Protein AF-0000000075209794 (afdb_homodimer)

Organism: NCBI:txid2021314

Sequence (266 aa):
MMEDQHVILFDGVCNLCNGAVQFVLKHERNQKLRFTALQSQTGEELLQKHGFPAEKMDSFVLIQGGKAFTKSDAAVRAAHYLKLPYRLAAVGIIVPRPIRNKVYEYIARNRYKWFGKKDECMLPSPDIKERFIMMEDQHVILFDGVCNLCNGAVQFVLKHERNQKLRFTALQSQTGEELLQKHGFPAEKMDSFVLIQGGKAFTKSDAAVRAAHYLKLPYRLAAVGIIVPRPIRNKVYEYIARNRYKWFGKKDECMLPSPDIKERFI

InterPro domains:
  IPR007263 DCC1-like thiol-disulfide oxidoreductase family [PF04134] (8-117)
  IPR052927 DCC thiol-disulfide oxidoreductase [PTHR33639] (4-133)

Foldseek 3Di:
DCLAAKEKEAAQFFQVRLVVVVVCVVFFPDLRYAYEYCPDPVNLVLCVQAPHPSPDDLWIWIDHNNHIDTFLRNVLVSLCRGDPPSVVSVVCPVPDPVVSRVVRVVCSVCRCVVGNTHPGGDQDDPVCNVRYD/DCLAAKEKEAAQFFQVRLVVVVVCVVFFPDLRYAYEYCPDPVNLVLCVQAPHPSPDDLWIWIDHNNHIDTFLRNVLVSLCRGDPPSVVSVVCPVPDPVVSRVVRVVCSVCRCVVGNTHPGGDQDDPVCNVRYD

Nearest PDB structures (foldseek):
  4i2t-assembly1_A  TM=4.834E-01  e=2.058E-02  Chlorella sorokiniana
  4kdy-assembly1_B  TM=3.712E-01  e=2.581E+00  Anaeromyxobacter dehalogenans 2CP-1
  5b8i-assembly1_A  TM=3.974E-01  e=4.076E+00  Coccidioides immitis RS
  6uuq-assembly1_A  TM=3.982E-01  e=8.924E+00  Homo sapiens
  4or9-assembly1_A  TM=3.940E-01  e=7.831E+00  Homo sapiens

pLDDT: mean 90.36, std 11.23, range [39.53, 98.44]

Radius of gyration: 20.84 Å; Cα contacts (8 Å, |Δi|>4): 397; chains: 2; bounding box: 33×60×47 Å

Solvent-accessible surface area (backbone atoms only — not comparable to full-atom values): 14355 Å² total; per-residue (Å²): 127,75,63,76,48,31,34,38,31,31,55,41,32,34,40,57,47,48,50,49,51,52,47,45,72,74,38,39,65,57,95,60,60,31,36,25,31,44,85,36,72,59,25,35,50,52,36,45,75,68,70,38,70,74,56,90,72,84,56,46,31,29,32,49,83,81,37,76,34,48,48,40,61,17,55,29,56,54,21,66,46,31,32,85,73,58,24,60,53,32,62,56,64,69,40,55,63,74,57,40,35,50,55,42,51,53,47,60,73,41,36,53,80,74,52,30,68,45,96,56,53,78,73,64,53,82,92,47,37,85,40,48,89,126,74,60,76,46,30,34,39,29,31,54,42,33,33,41,59,46,47,51,49,52,54,48,45,73,74,39,38,66,58,94,60,61,30,35,24,33,45,86,35,73,57,25,35,51,53,37,45,74,69,70,38,70,74,55,90,71,84,56,46,30,28,31,48,83,79,38,76,34,47,47,40,62,17,56,29,57,54,22,64,45,30,31,84,75,58,24,59,52,32,63,55,64,69,41,56,62,76,58,41,37,49,53,40,49,52,47,61,72,39,36,52,81,76,53,31,68,44,95,55,54,79,72,65,52,80,92,46,38,86,40,47,89

Secondary structure (DSSP, 8-state):
--TT-EEEEE-TTBHHHHHHHHHHHHHBSSTTEEEEETTSHHHHHHHHHTT--STT--S-EEEETTEEEEHHHHHHHHHTTBPTTGGGGGGGGGS-HHHHHHHHHHHHHHHHHHH-B-SS--PPPGGGGGGB-/--TT-EEEEE-TTBHHHHHHHHHHHHHBSSTTEEEEETTSHHHHHHHHHTT--STT--S-EEEETTEEEEHHHHHHHHGGGBPTTGGGGGGGGGS-HHHHHHHHHHHHHHHHHHH-B-SS--PPPGGGGGGB-

Structure (mmCIF, N/CA/C/O backbone):
data_AF-0000000075209794-model_v1
#
loop_
_entity.id
_entity.type
_entity.pdbx_description
1 polymer 'Thiol-disulfide oxidoreductase'
#
loop_
_atom_site.group_PDB
_atom_site.id
_atom_site.type_symbol
_atom_site.label_atom_id
_atom_site.label_alt_id
_atom_site.label_comp_id
_atom_site.label_asym_id
_atom_site.label_entity_id
_atom_site.label_seq_id
_atom_site.pdbx_PDB_ins_code
_atom_site.Cartn_x
_atom_site.Cartn_y
_atom_site.Cartn_z
_atom_site.occupancy
_atom_site.B_iso_or_equiv
_atom_site.auth_seq_id
_atom_site.auth_comp_id
_atom_site.auth_asym_id
_atom_site.auth_atom_id
_atom_site.pdbx_PDB_model_num
ATOM 1 N N . MET A 1 1 ? 13.594 -29.188 -13.57 1 39.53 1 MET A N 1
ATOM 2 C CA . MET A 1 1 ? 14.086 -27.875 -13.969 1 39.53 1 MET A CA 1
ATOM 3 C C . MET A 1 1 ? 13.117 -26.781 -13.531 1 39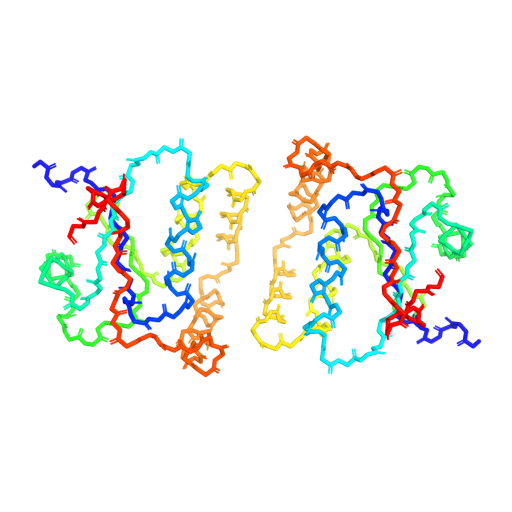.53 1 MET A C 1
ATOM 5 O O . MET A 1 1 ? 13.484 -25.594 -13.5 1 39.53 1 MET A O 1
ATOM 9 N N . MET A 1 2 ? 11.805 -27.094 -13.562 1 47.41 2 MET A N 1
ATOM 10 C CA . MET A 1 2 ? 10.664 -26.312 -13.078 1 47.41 2 MET A CA 1
ATOM 11 C C . MET A 1 2 ? 10.75 -26.125 -11.57 1 47.41 2 MET A C 1
ATOM 13 O O . MET A 1 2 ? 9.945 -25.375 -10.992 1 47.41 2 MET A O 1
ATOM 17 N N . GLU A 1 3 ? 11.469 -26.984 -10.977 1 52.06 3 GLU A N 1
ATOM 18 C CA . GLU A 1 3 ? 11.586 -27.109 -9.523 1 52.06 3 GLU A CA 1
ATOM 19 C C . GLU A 1 3 ? 12.141 -25.828 -8.898 1 52.06 3 GLU A C 1
ATOM 21 O O . GLU A 1 3 ? 11.82 -25.516 -7.754 1 52.06 3 GLU A O 1
ATOM 26 N N . ASP A 1 4 ? 12.867 -25.062 -9.742 1 60.69 4 ASP A N 1
ATOM 27 C CA . ASP A 1 4 ? 13.594 -23.938 -9.164 1 60.69 4 ASP A CA 1
ATOM 28 C C . ASP A 1 4 ? 12.867 -22.625 -9.438 1 60.69 4 ASP A C 1
ATOM 30 O O . ASP A 1 4 ? 13.391 -21.547 -9.133 1 60.69 4 ASP A O 1
ATOM 34 N N . GLN A 1 5 ? 11.57 -22.781 -9.938 1 75.38 5 GLN A N 1
ATOM 35 C CA . GLN A 1 5 ? 11.031 -21.5 -10.375 1 75.38 5 GLN A CA 1
ATOM 36 C C . GLN A 1 5 ? 10.086 -20.922 -9.336 1 75.38 5 GLN A C 1
ATOM 38 O O . GLN A 1 5 ? 9.438 -21.656 -8.586 1 75.38 5 GLN A O 1
ATOM 43 N N . HIS A 1 6 ? 10.211 -19.688 -9.086 1 93.19 6 HIS A N 1
ATOM 44 C CA . HIS A 1 6 ? 9.289 -18.891 -8.273 1 93.19 6 HIS A CA 1
ATOM 45 C C . HIS A 1 6 ? 8.109 -18.406 -9.102 1 93.19 6 HIS A C 1
ATOM 47 O O . HIS A 1 6 ? 8.289 -17.688 -10.086 1 93.19 6 HIS A O 1
ATOM 53 N N . VAL A 1 7 ? 6.879 -18.984 -8.781 1 96.19 7 VAL A N 1
ATOM 54 C CA . VAL A 1 7 ? 5.719 -18.703 -9.633 1 96.19 7 VAL A CA 1
ATOM 55 C C . VAL A 1 7 ? 4.609 -18.062 -8.797 1 96.19 7 VAL A C 1
ATOM 57 O O . VAL A 1 7 ? 4.32 -18.531 -7.688 1 96.19 7 VAL A O 1
ATOM 60 N N . ILE A 1 8 ? 4.066 -17.016 -9.32 1 96.69 8 ILE A N 1
ATOM 61 C CA . ILE A 1 8 ? 2.854 -16.422 -8.758 1 96.69 8 ILE A CA 1
ATOM 62 C C . ILE A 1 8 ? 1.641 -16.891 -9.562 1 96.69 8 ILE A C 1
ATOM 64 O O . ILE A 1 8 ? 1.616 -16.75 -10.789 1 96.69 8 ILE A O 1
ATOM 68 N N . LEU A 1 9 ? 0.73 -17.469 -8.938 1 94.75 9 LEU A N 1
ATOM 69 C CA . LEU A 1 9 ? -0.57 -17.766 -9.523 1 94.75 9 LEU A CA 1
ATOM 70 C C . LEU A 1 9 ? -1.619 -16.766 -9.078 1 94.75 9 LEU A C 1
ATOM 72 O O . LEU A 1 9 ? -1.745 -16.469 -7.883 1 94.75 9 LEU A O 1
ATOM 76 N N . PHE A 1 10 ? -2.406 -16.266 -10.031 1 93.69 10 PHE A N 1
ATOM 77 C CA . PHE A 1 10 ? -3.312 -15.164 -9.734 1 93.69 10 PHE A CA 1
ATOM 78 C C . PHE A 1 10 ? -4.617 -15.312 -10.5 1 93.69 10 PHE A C 1
ATOM 80 O O . PHE A 1 10 ? -4.707 -16.109 -11.438 1 93.69 10 PHE A O 1
ATOM 87 N N . ASP A 1 11 ? -5.602 -14.586 -10 1 92.88 11 ASP A N 1
ATOM 88 C CA . ASP A 1 11 ? -6.875 -14.523 -10.703 1 92.88 11 ASP A CA 1
ATOM 89 C C . ASP A 1 11 ? -6.781 -13.625 -11.938 1 92.88 11 ASP A C 1
ATOM 91 O O . ASP A 1 11 ? -6.82 -12.398 -11.82 1 92.88 11 ASP A O 1
ATOM 95 N N . GLY A 1 12 ? -6.746 -14.203 -13.102 1 90 12 GLY A N 1
ATOM 96 C CA . GLY A 1 12 ? -6.383 -13.539 -14.344 1 90 12 GLY A CA 1
ATOM 97 C C . GLY A 1 12 ? -7.43 -12.547 -14.82 1 90 12 GLY A C 1
ATOM 98 O O . GLY A 1 12 ? -7.152 -11.711 -15.68 1 90 12 GLY A O 1
ATOM 99 N N . VAL A 1 13 ? -8.609 -12.609 -14.266 1 91.44 13 VAL A N 1
ATOM 100 C CA . VAL A 1 13 ? -9.648 -11.719 -14.773 1 91.44 13 VAL A CA 1
ATOM 101 C C . VAL A 1 13 ? -9.891 -10.586 -13.773 1 91.44 13 VAL A C 1
ATOM 103 O O . VAL A 1 13 ? -10.719 -9.703 -14.008 1 91.44 13 VAL A O 1
ATOM 106 N N . CYS A 1 14 ? -9.219 -10.664 -12.641 1 94.44 14 CYS A N 1
ATOM 107 C CA . CYS A 1 14 ? -9.367 -9.672 -11.586 1 94.44 14 CYS A CA 1
ATOM 108 C C . CYS A 1 14 ? -8.484 -8.453 -11.852 1 94.44 14 CYS A C 1
ATOM 110 O O . CYS A 1 14 ? -7.277 -8.594 -12.047 1 94.44 14 CYS A O 1
ATOM 112 N N . ASN A 1 15 ? -9.055 -7.246 -11.773 1 94.88 15 ASN A N 1
ATOM 113 C CA . ASN A 1 15 ? -8.281 -6.043 -12.055 1 94.88 15 ASN A CA 1
ATOM 114 C C . ASN A 1 15 ? -7.234 -5.785 -10.969 1 94.88 15 ASN A C 1
ATOM 116 O O . ASN A 1 15 ? -6.133 -5.312 -11.266 1 94.88 15 ASN A O 1
ATOM 120 N N . LEU A 1 16 ? -7.613 -6.066 -9.734 1 95.44 16 LEU A N 1
ATOM 121 C CA . LEU A 1 16 ? -6.645 -5.906 -8.664 1 95.44 16 LEU A CA 1
ATOM 122 C C . LEU A 1 16 ? -5.449 -6.836 -8.859 1 95.44 16 LEU A C 1
ATOM 124 O O . LEU A 1 16 ? -4.297 -6.41 -8.734 1 95.44 16 LEU A O 1
ATOM 128 N N . CYS A 1 17 ? -5.703 -8.055 -9.164 1 94.81 17 CYS A N 1
ATOM 129 C CA . CYS A 1 17 ? -4.652 -9.055 -9.352 1 94.81 17 CYS A CA 1
ATOM 130 C C . CYS A 1 17 ? -3.773 -8.695 -10.547 1 94.81 17 CYS A C 1
ATOM 132 O O . CYS A 1 17 ? -2.547 -8.789 -10.469 1 94.81 17 CYS A O 1
ATOM 134 N N . ASN A 1 18 ? -4.414 -8.305 -11.57 1 93 18 ASN A N 1
ATOM 135 C CA . ASN A 1 18 ? -3.658 -7.883 -12.742 1 93 18 ASN A CA 1
ATOM 136 C C . ASN A 1 18 ? -2.773 -6.68 -12.438 1 93 18 ASN A C 1
ATOM 138 O O . ASN A 1 18 ? -1.617 -6.629 -12.859 1 93 18 ASN A O 1
ATOM 142 N N . GLY A 1 19 ? -3.367 -5.715 -11.727 1 94.38 19 GLY A N 1
ATOM 143 C CA . GLY A 1 19 ? -2.572 -4.574 -11.305 1 94.38 19 GLY A CA 1
ATOM 144 C C . GLY A 1 19 ? -1.388 -4.965 -10.438 1 94.38 19 GLY A C 1
ATOM 145 O O . GLY A 1 19 ? -0.294 -4.418 -10.586 1 94.38 19 GLY A O 1
ATOM 146 N N . ALA A 1 20 ? -1.6 -5.902 -9.57 1 95.75 20 ALA A N 1
ATOM 147 C CA . ALA A 1 20 ? -0.535 -6.363 -8.688 1 95.75 20 ALA A CA 1
ATOM 148 C C . ALA A 1 20 ? 0.591 -7.023 -9.477 1 95.75 20 ALA A C 1
ATOM 150 O O . ALA A 1 20 ? 1.771 -6.77 -9.219 1 95.75 20 ALA A O 1
ATOM 151 N N . VAL A 1 21 ? 0.249 -7.875 -10.391 1 94.31 21 VAL A N 1
ATOM 152 C CA . VAL A 1 21 ? 1.241 -8.555 -11.219 1 94.31 21 VAL A CA 1
ATOM 153 C C . VAL A 1 21 ? 2.053 -7.52 -12 1 94.31 21 VAL A C 1
ATOM 155 O O . VAL A 1 21 ? 3.285 -7.586 -12.031 1 94.31 21 VAL A O 1
ATOM 158 N N . GLN A 1 22 ? 1.403 -6.539 -12.633 1 94.12 22 GLN A N 1
ATOM 159 C CA . GLN A 1 22 ? 2.107 -5.488 -13.367 1 94.12 22 GLN A CA 1
ATOM 160 C C . GLN A 1 22 ? 3.021 -4.695 -12.438 1 94.12 22 GLN A C 1
ATOM 162 O O . GLN A 1 22 ? 4.129 -4.312 -12.828 1 94.12 22 GLN A O 1
ATOM 167 N N . PHE A 1 23 ? 2.549 -4.477 -11.273 1 96.56 23 PHE A N 1
ATOM 168 C CA . PHE A 1 23 ? 3.355 -3.77 -10.281 1 96.56 23 PHE A CA 1
ATOM 169 C C . PHE A 1 23 ? 4.621 -4.551 -9.961 1 96.56 23 PHE A C 1
ATOM 171 O O . PHE A 1 23 ? 5.715 -3.98 -9.906 1 96.56 23 PHE A O 1
ATOM 178 N N . VAL A 1 24 ? 4.465 -5.816 -9.727 1 97 24 VAL A N 1
ATOM 179 C CA . VAL A 1 24 ? 5.613 -6.668 -9.438 1 97 24 VAL A CA 1
ATOM 180 C C . VAL A 1 24 ? 6.594 -6.625 -10.609 1 97 24 VAL A C 1
ATOM 182 O O . VAL A 1 24 ? 7.797 -6.445 -10.414 1 97 24 VAL A O 1
ATOM 185 N N . LEU A 1 25 ? 6.086 -6.773 -11.812 1 95.38 25 LEU A N 1
ATOM 186 C CA . LEU A 1 25 ? 6.922 -6.766 -13.016 1 95.38 25 LEU A CA 1
ATOM 187 C C . LEU A 1 25 ? 7.715 -5.469 -13.117 1 95.38 25 LEU A C 1
ATOM 189 O O . LEU A 1 25 ? 8.891 -5.48 -13.484 1 95.38 25 LEU A O 1
ATOM 193 N N . LYS A 1 26 ? 7.102 -4.41 -12.727 1 95.12 26 LYS A N 1
ATOM 194 C CA . LYS A 1 26 ? 7.707 -3.088 -12.859 1 95.12 26 LYS A CA 1
ATOM 195 C C . LYS A 1 26 ? 8.742 -2.844 -11.758 1 95.12 26 LYS A C 1
ATOM 197 O O . LYS A 1 26 ? 9.727 -2.133 -11.977 1 95.12 26 LYS A O 1
ATOM 202 N N . HIS A 1 27 ? 8.562 -3.488 -10.641 1 97.44 27 HIS A N 1
ATOM 203 C CA . HIS A 1 27 ? 9.352 -3.059 -9.492 1 97.44 27 HIS A CA 1
ATOM 204 C C . HIS A 1 27 ? 10.148 -4.219 -8.906 1 97.44 27 HIS A C 1
ATOM 206 O O . HIS A 1 27 ? 10.742 -4.094 -7.832 1 97.44 27 HIS A O 1
ATOM 212 N N . GLU A 1 28 ? 10.125 -5.352 -9.508 1 96.88 28 GLU A N 1
ATOM 213 C CA . GLU A 1 28 ? 10.859 -6.5 -8.992 1 96.88 28 GLU A CA 1
ATOM 214 C C . GLU A 1 28 ? 12.367 -6.262 -9.047 1 96.88 28 GLU A C 1
ATOM 216 O O . GLU A 1 28 ? 12.852 -5.504 -9.891 1 96.88 28 GLU A O 1
ATOM 221 N N . ARG A 1 29 ? 13.016 -6.805 -8.086 1 94.56 29 ARG A N 1
ATOM 222 C CA . ARG A 1 29 ? 14.461 -6.613 -7.953 1 94.56 29 ARG A CA 1
ATOM 223 C C . ARG A 1 29 ? 15.219 -7.516 -8.922 1 94.56 29 ARG A C 1
ATOM 225 O O . ARG A 1 29 ? 16.266 -7.133 -9.438 1 94.56 29 ARG A O 1
ATOM 232 N N . ASN A 1 30 ? 14.656 -8.734 -8.984 1 89.31 30 ASN A N 1
ATOM 233 C CA . ASN A 1 30 ? 15.242 -9.695 -9.914 1 89.31 30 ASN A CA 1
ATOM 234 C C . ASN A 1 30 ? 14.172 -10.43 -10.711 1 89.31 30 ASN A C 1
ATOM 236 O O . ASN A 1 30 ? 12.992 -10.391 -10.352 1 89.31 30 ASN A O 1
ATOM 240 N N . GLN A 1 31 ? 14.305 -10.695 -11.953 1 90.25 31 GLN A N 1
ATOM 241 C CA . GLN A 1 31 ? 13.328 -11.297 -12.852 1 90.25 31 GLN A CA 1
ATOM 242 C C . GLN A 1 31 ? 13.219 -12.797 -12.625 1 90.25 31 GLN A C 1
ATOM 244 O O . GLN A 1 31 ? 13.266 -13.586 -13.57 1 90.25 31 GLN A O 1
ATOM 249 N N . LYS A 1 32 ? 12.938 -13.109 -11.242 1 91.31 32 LYS A N 1
ATOM 250 C CA . LYS A 1 32 ? 12.891 -14.523 -10.883 1 91.31 32 LYS A CA 1
ATOM 251 C C . LYS A 1 32 ? 11.461 -15.055 -10.938 1 91.31 32 LYS A C 1
ATOM 253 O O . LYS A 1 32 ? 11.25 -16.266 -11.078 1 91.31 32 LYS A O 1
ATOM 258 N N . LEU A 1 33 ? 10.594 -14.234 -10.844 1 95.19 33 LEU A N 1
ATOM 259 C CA . LEU A 1 33 ? 9.195 -14.648 -10.758 1 95.19 33 LEU A CA 1
ATOM 260 C C . LEU A 1 33 ? 8.609 -14.891 -12.141 1 95.19 33 LEU A C 1
ATOM 262 O O . LEU A 1 33 ? 8.859 -14.117 -13.07 1 95.19 33 LEU A O 1
ATOM 266 N N . ARG A 1 34 ? 7.895 -15.969 -12.188 1 95.06 34 ARG A N 1
ATOM 267 C CA . ARG A 1 34 ? 6.992 -16.219 -13.305 1 95.06 34 ARG A CA 1
ATOM 268 C C . ARG A 1 34 ? 5.535 -16.141 -12.859 1 95.06 34 ARG A C 1
ATOM 270 O O . ARG A 1 34 ? 5.25 -16.156 -11.664 1 95.06 34 ARG A O 1
ATOM 277 N N . PHE A 1 35 ? 4.684 -16.047 -13.938 1 95.25 35 PHE A N 1
ATOM 278 C CA . PHE A 1 35 ? 3.281 -15.797 -13.625 1 95.25 35 PHE A CA 1
ATOM 279 C C . PHE A 1 35 ? 2.367 -16.719 -14.43 1 95.25 35 PHE A C 1
ATOM 281 O O . PHE A 1 35 ? 2.629 -16.984 -15.602 1 95.25 35 PHE A O 1
ATOM 288 N N . THR A 1 36 ? 1.317 -17.141 -13.781 1 93 36 THR A N 1
ATOM 289 C CA . THR A 1 36 ? 0.279 -17.875 -14.5 1 93 36 THR A CA 1
ATOM 290 C C . THR A 1 36 ? -1.08 -17.672 -13.836 1 93 36 THR A C 1
ATOM 292 O O . THR A 1 36 ? -1.16 -17.484 -12.617 1 93 36 THR A O 1
ATOM 295 N N . ALA A 1 37 ? -2.08 -17.688 -14.672 1 92 37 ALA A N 1
ATOM 296 C CA . ALA A 1 37 ? -3.43 -17.562 -14.125 1 92 37 ALA A CA 1
ATOM 297 C C . ALA A 1 37 ? -3.838 -18.844 -13.391 1 92 37 ALA A C 1
ATOM 299 O O . ALA A 1 37 ? -3.529 -19.938 -13.836 1 92 37 ALA A O 1
ATOM 300 N N . LEU A 1 38 ? -4.57 -18.656 -12.273 1 91.31 38 LEU A N 1
ATOM 301 C CA . LEU A 1 38 ? -5.09 -19.781 -11.5 1 91.31 38 LEU A CA 1
ATOM 302 C C . LEU A 1 38 ? -5.906 -20.719 -12.391 1 91.31 38 LEU A C 1
ATOM 304 O O . LEU A 1 38 ? -5.848 -21.938 -12.227 1 91.31 38 LEU A O 1
ATOM 308 N N . GLN A 1 39 ? -6.59 -20.109 -13.344 1 85.56 39 GLN A N 1
ATOM 309 C CA . GLN A 1 39 ? -7.531 -20.875 -14.164 1 85.56 39 GLN A CA 1
ATOM 310 C C . GLN A 1 39 ? -6.852 -21.438 -15.406 1 85.56 39 GLN A C 1
ATOM 312 O O . GLN A 1 39 ? -7.48 -22.156 -16.203 1 85.56 39 GLN A O 1
ATOM 317 N N . SER A 1 40 ? -5.637 -21.219 -15.594 1 88.38 40 SER A N 1
ATOM 318 C CA . SER A 1 40 ? -4.914 -21.766 -16.734 1 88.38 40 SER A CA 1
ATOM 319 C C . SER A 1 40 ? -4.566 -23.234 -16.531 1 88.38 40 SER A C 1
ATOM 321 O O . SER A 1 40 ? -4.625 -23.734 -15.406 1 88.38 40 SER A O 1
ATOM 323 N N . GLN A 1 41 ? -4.207 -23.859 -17.688 1 89.94 41 GLN A N 1
ATOM 324 C CA . GLN A 1 41 ? -3.777 -25.25 -17.594 1 89.94 41 GLN A CA 1
ATOM 325 C C . GLN A 1 41 ? -2.557 -25.391 -16.688 1 89.94 41 GLN A C 1
ATOM 327 O O . GLN A 1 41 ? -2.52 -26.25 -15.805 1 89.94 41 GLN A O 1
ATOM 332 N N . THR A 1 42 ? -1.559 -24.547 -16.859 1 91.38 42 THR A N 1
ATOM 333 C CA . THR A 1 42 ? -0.354 -24.547 -16.047 1 91.38 42 THR A CA 1
ATOM 334 C C . THR A 1 42 ? -0.694 -24.281 -14.578 1 91.38 42 THR A C 1
ATOM 336 O O . THR A 1 42 ? -0.145 -24.922 -13.688 1 91.38 42 THR A O 1
ATOM 339 N N . GLY A 1 43 ? -1.563 -23.328 -14.367 1 91.12 43 GLY A N 1
ATOM 340 C CA . GLY A 1 43 ? -1.984 -23.031 -13.008 1 91.12 43 GLY A CA 1
ATOM 341 C C . GLY A 1 43 ? -2.6 -24.219 -12.297 1 91.12 43 GLY A C 1
ATOM 342 O O . GLY A 1 43 ? -2.242 -24.516 -11.148 1 91.12 43 GLY A O 1
ATOM 343 N N . GLU A 1 44 ? -3.434 -24.875 -13.008 1 91.06 44 GLU A N 1
ATOM 344 C CA . GLU A 1 44 ? -4.105 -26.047 -12.438 1 91.06 44 GLU A CA 1
ATOM 345 C C . GLU A 1 44 ? -3.107 -27.156 -12.117 1 91.06 44 GLU A C 1
ATOM 347 O O . GLU A 1 44 ? -3.199 -27.797 -11.07 1 91.06 44 GLU A O 1
ATOM 352 N N . GLU A 1 45 ? -2.238 -27.359 -12.984 1 91.5 45 GLU A N 1
ATOM 353 C CA . GLU A 1 45 ? -1.226 -28.391 -12.797 1 91.5 45 GLU A CA 1
ATOM 354 C C . GLU A 1 45 ? -0.343 -28.094 -11.586 1 91.5 45 GLU A C 1
ATOM 356 O O . GLU A 1 45 ? -0.048 -28.984 -10.789 1 91.5 45 GLU A O 1
ATOM 361 N N . LEU A 1 46 ? 0.086 -26.859 -11.5 1 91.75 46 LEU A N 1
ATOM 362 C CA . LEU A 1 46 ? 0.935 -26.469 -10.383 1 91.75 46 LEU A CA 1
ATOM 363 C C . LEU A 1 46 ? 0.192 -26.594 -9.062 1 91.75 46 LEU A C 1
ATOM 365 O O . LEU A 1 46 ? 0.766 -27.047 -8.062 1 91.75 46 LEU A O 1
ATOM 369 N N . LEU A 1 47 ? -1.046 -26.156 -9.086 1 91.94 47 LEU A N 1
ATOM 370 C CA . LEU A 1 47 ? -1.851 -26.281 -7.875 1 91.94 47 LEU A CA 1
ATOM 371 C C . LEU A 1 47 ? -1.984 -27.734 -7.449 1 91.94 47 LEU A C 1
ATOM 373 O O . LEU A 1 47 ? -1.818 -28.062 -6.273 1 91.94 47 LEU A O 1
ATOM 377 N N . GLN A 1 48 ? -2.27 -28.578 -8.391 1 90.38 48 GLN A N 1
ATOM 378 C CA . GLN A 1 48 ? -2.4 -30 -8.109 1 90.38 48 GLN A CA 1
ATOM 379 C C . GLN A 1 48 ? -1.098 -30.578 -7.551 1 90.38 48 GLN A C 1
ATOM 381 O O . GLN A 1 48 ? -1.11 -31.328 -6.57 1 90.38 48 GLN A O 1
ATOM 386 N N . LYS A 1 49 ? -0.052 -30.203 -8.102 1 91.19 49 LYS A N 1
ATOM 387 C CA . LYS A 1 49 ? 1.263 -30.688 -7.695 1 91.19 49 LYS A CA 1
ATOM 388 C C . LYS A 1 49 ? 1.563 -30.312 -6.246 1 91.19 49 LYS A C 1
ATOM 390 O O . LYS A 1 49 ? 2.281 -31.031 -5.547 1 91.19 49 LYS A O 1
ATOM 395 N N . HIS A 1 50 ? 0.987 -29.281 -5.785 1 92 50 HIS A N 1
ATOM 396 C CA . HIS A 1 50 ? 1.317 -28.797 -4.453 1 92 50 HIS A CA 1
ATOM 397 C C . HIS A 1 50 ? 0.171 -29.031 -3.477 1 92 50 HIS A C 1
ATOM 399 O O . HIS A 1 50 ? 0.117 -28.422 -2.41 1 92 50 HIS A O 1
ATOM 405 N N . GLY A 1 51 ? -0.772 -29.797 -3.881 1 87.44 51 GLY A N 1
ATOM 406 C CA . GLY A 1 51 ? -1.763 -30.328 -2.957 1 87.44 51 GLY A CA 1
ATOM 407 C C . GLY A 1 51 ? -3.002 -29.453 -2.848 1 87.44 51 GLY A C 1
ATOM 408 O O . GLY A 1 51 ? -3.729 -29.531 -1.854 1 87.44 51 GLY A O 1
ATOM 409 N N . PHE A 1 52 ? -3.084 -28.578 -3.627 1 83.31 52 PHE A N 1
ATOM 410 C CA . PHE A 1 52 ? -4.305 -27.781 -3.619 1 83.31 52 PHE A CA 1
ATOM 411 C C . PHE A 1 52 ? -5.34 -28.359 -4.574 1 83.31 52 PHE A C 1
ATOM 413 O O . PHE A 1 52 ? -4.984 -28.906 -5.617 1 83.31 52 PHE A O 1
ATOM 420 N N . PRO A 1 53 ? -6.582 -28.531 -3.957 1 70.5 53 PRO A N 1
ATOM 421 C CA . PRO A 1 53 ? -7.625 -29.047 -4.852 1 70.5 53 PRO A CA 1
ATOM 422 C C . PRO A 1 53 ? -7.84 -28.156 -6.074 1 70.5 53 PRO A C 1
ATOM 424 O O . PRO A 1 53 ? -7.633 -26.938 -6 1 70.5 53 PRO A O 1
ATOM 427 N N . ALA A 1 54 ? -7.781 -28.891 -7.223 1 57.75 54 ALA A N 1
ATOM 428 C CA . ALA A 1 54 ? -8.047 -28.188 -8.477 1 57.75 54 ALA A CA 1
ATOM 429 C C . ALA A 1 54 ? -9.281 -27.297 -8.359 1 57.75 54 ALA A C 1
ATOM 431 O O . ALA A 1 54 ? -9.43 -26.344 -9.109 1 57.75 54 ALA A O 1
ATOM 432 N N . GLU A 1 55 ? -10.094 -27.75 -7.477 1 58.78 55 GLU A N 1
ATOM 433 C CA . GLU A 1 55 ? -11.312 -26.938 -7.441 1 58.78 55 GLU A CA 1
ATOM 434 C C . GLU A 1 55 ? -10.992 -25.469 -7.18 1 58.78 55 GLU A C 1
ATOM 436 O O . GLU A 1 55 ? -9.82 -25.109 -7.039 1 58.78 55 GLU A O 1
ATOM 441 N N . LYS A 1 56 ? -11.914 -24.641 -6.852 1 63.41 56 LYS A N 1
ATOM 442 C CA . LYS A 1 56 ? -12.141 -23.203 -6.961 1 63.41 56 LYS A CA 1
ATOM 443 C C . LYS A 1 56 ? -11.133 -22.422 -6.117 1 63.41 56 LYS A C 1
ATOM 445 O O . LYS A 1 56 ? -11.461 -21.969 -5.02 1 63.41 56 LYS A O 1
ATOM 450 N N . MET A 1 57 ? -9.867 -22.766 -6.461 1 73.81 57 MET A N 1
ATOM 451 C CA . MET A 1 57 ? -8.922 -21.891 -5.773 1 73.81 57 MET A CA 1
ATOM 452 C C . MET A 1 57 ? -9.141 -20.438 -6.172 1 73.81 57 MET A C 1
ATOM 454 O O . MET A 1 57 ? -9.297 -20.125 -7.352 1 73.81 57 MET A O 1
ATOM 458 N N . ASP A 1 58 ? -9.352 -19.594 -5.129 1 82 58 ASP A N 1
ATOM 459 C CA . ASP A 1 58 ? -9.617 -18.188 -5.379 1 82 58 ASP A CA 1
ATOM 460 C C . ASP A 1 58 ? -8.641 -17.297 -4.609 1 82 58 ASP A C 1
ATOM 462 O O . ASP A 1 58 ? -8.977 -16.172 -4.238 1 82 58 ASP A O 1
ATOM 466 N N . SER A 1 59 ? -7.418 -17.969 -4.414 1 87.94 59 SER A N 1
ATOM 467 C CA . SER A 1 59 ? -6.461 -17.219 -3.609 1 87.94 59 SER A CA 1
ATOM 468 C C . SER A 1 59 ? -5.172 -16.969 -4.383 1 87.94 59 SER A C 1
ATOM 470 O O . SER A 1 59 ? -4.859 -17.688 -5.332 1 87.94 59 SER A O 1
ATOM 472 N N . PHE A 1 60 ? -4.535 -15.859 -4.082 1 93 60 PHE A N 1
ATOM 473 C CA . PHE A 1 60 ? -3.166 -15.586 -4.512 1 93 60 PHE A CA 1
ATOM 474 C C . PHE A 1 60 ? -2.219 -16.672 -4.02 1 93 60 PHE A C 1
ATOM 476 O O . PHE A 1 60 ? -2.279 -17.078 -2.855 1 93 60 PHE A O 1
ATOM 483 N N . VAL A 1 61 ? -1.444 -17.234 -4.918 1 95.81 61 VAL A N 1
ATOM 484 C CA . VAL A 1 61 ? -0.523 -18.312 -4.562 1 95.81 61 VAL A CA 1
ATOM 485 C C . VAL A 1 61 ? 0.893 -17.938 -5 1 95.81 61 VAL A C 1
ATOM 487 O O . VAL A 1 61 ? 1.094 -17.422 -6.105 1 95.81 61 VAL A O 1
ATOM 490 N N . LEU A 1 62 ? 1.83 -18.188 -4.141 1 97.06 62 LEU A N 1
ATOM 491 C CA . LEU A 1 62 ? 3.252 -18.078 -4.453 1 97.06 62 LEU A CA 1
ATOM 492 C C . LEU A 1 62 ? 3.949 -19.422 -4.27 1 97.06 62 LEU A C 1
ATOM 494 O O . LEU A 1 62 ? 3.891 -20.016 -3.189 1 97.06 62 LEU A O 1
ATOM 498 N N . ILE A 1 63 ? 4.484 -19.906 -5.309 1 95.94 63 ILE A N 1
ATOM 499 C CA . ILE A 1 63 ? 5.301 -21.109 -5.23 1 95.94 63 ILE A CA 1
ATOM 500 C C . ILE A 1 63 ? 6.781 -20.734 -5.211 1 95.94 63 ILE A C 1
ATOM 502 O O . ILE A 1 63 ? 7.27 -20.062 -6.121 1 95.94 63 ILE A O 1
ATOM 506 N N . GLN A 1 64 ? 7.441 -21.141 -4.211 1 93.25 64 GLN A N 1
ATOM 507 C CA . GLN A 1 64 ? 8.859 -20.844 -4.02 1 93.25 64 GLN A CA 1
ATOM 508 C C . GLN A 1 64 ? 9.562 -21.984 -3.293 1 93.25 64 GLN A C 1
ATOM 510 O O . GLN A 1 64 ? 9.148 -22.375 -2.201 1 93.25 64 GLN A O 1
ATOM 515 N N . GLY A 1 65 ? 10.672 -22.469 -3.9 1 88 65 GLY A N 1
ATOM 516 C CA . GLY A 1 65 ? 11.438 -23.531 -3.266 1 88 65 GLY A CA 1
ATOM 517 C C . GLY A 1 65 ? 10.633 -24.797 -3.035 1 88 65 GLY A C 1
ATOM 518 O O . GLY A 1 65 ? 10.711 -25.406 -1.964 1 88 65 GLY A O 1
ATOM 519 N N . GLY A 1 66 ? 9.742 -25.062 -3.891 1 87.44 66 GLY A N 1
ATOM 520 C CA . GLY A 1 66 ? 8.969 -26.281 -3.809 1 87.44 66 GLY A CA 1
ATOM 521 C C . GLY A 1 66 ? 7.793 -26.188 -2.852 1 87.44 66 GLY A C 1
ATOM 522 O O . GLY A 1 66 ? 7.062 -27.156 -2.646 1 87.44 66 GLY A O 1
ATOM 523 N N . LYS A 1 67 ? 7.645 -25.062 -2.291 1 93.75 67 LYS A N 1
ATOM 524 C CA . LYS A 1 67 ? 6.535 -24.859 -1.367 1 93.75 67 LYS A CA 1
ATOM 525 C C . LYS A 1 67 ? 5.543 -23.844 -1.919 1 93.75 67 LYS A C 1
ATOM 527 O O . LYS A 1 67 ? 5.934 -22.891 -2.602 1 93.75 67 LYS A O 1
ATOM 532 N N . ALA A 1 68 ? 4.309 -24.109 -1.608 1 94.31 68 ALA A N 1
ATOM 533 C CA . ALA A 1 68 ? 3.252 -23.188 -2.016 1 94.31 68 ALA A CA 1
ATOM 534 C C . ALA A 1 68 ? 2.721 -22.406 -0.82 1 94.31 68 ALA A C 1
ATOM 536 O O . ALA A 1 68 ? 2.387 -22.984 0.215 1 94.31 68 ALA A O 1
ATOM 537 N N . PHE A 1 69 ? 2.732 -21.172 -0.917 1 96.06 69 PHE A N 1
ATOM 538 C CA . PHE A 1 69 ? 2.131 -20.25 0.053 1 96.06 69 PHE A CA 1
ATOM 539 C C . PHE A 1 69 ? 0.864 -19.625 -0.511 1 96.06 69 PHE A C 1
ATOM 541 O O . PHE A 1 69 ? 0.774 -19.375 -1.713 1 96.06 69 PHE A O 1
ATOM 548 N N . THR A 1 70 ? -0.107 -19.375 0.338 1 95.31 70 THR A N 1
ATOM 549 C CA . THR A 1 70 ? -1.378 -18.844 -0.146 1 95.31 70 THR A CA 1
ATOM 550 C C . THR A 1 70 ? -1.798 -17.625 0.66 1 95.31 70 THR A C 1
ATOM 552 O O . THR A 1 70 ? -1.19 -17.312 1.686 1 95.31 70 THR A O 1
ATOM 555 N N . LYS A 1 71 ? -2.746 -16.938 0.154 1 96.56 71 LYS A N 1
ATOM 556 C CA . LYS A 1 71 ? -3.398 -15.828 0.835 1 96.56 71 LYS A CA 1
ATOM 557 C C . LYS A 1 71 ? -2.375 -14.805 1.324 1 96.56 71 LYS A C 1
ATOM 559 O O . LYS A 1 71 ? -1.521 -14.359 0.555 1 96.56 71 LYS A O 1
ATOM 564 N N . SER A 1 72 ? -2.449 -14.445 2.625 1 97.5 72 SER A N 1
ATOM 565 C CA . SER A 1 72 ? -1.615 -13.352 3.123 1 97.5 72 SER A CA 1
ATOM 566 C C . SER A 1 72 ? -0.15 -13.773 3.199 1 97.5 72 SER A C 1
ATOM 568 O O . SER A 1 72 ? 0.747 -12.938 3.041 1 97.5 72 SER A O 1
ATOM 570 N N . ASP A 1 73 ? 0.098 -15.047 3.432 1 97.75 73 ASP A N 1
ATOM 571 C CA . ASP A 1 73 ? 1.477 -15.523 3.414 1 97.75 73 ASP A CA 1
ATOM 572 C C . ASP A 1 73 ? 2.117 -15.305 2.045 1 97.75 73 ASP A C 1
ATOM 574 O O . ASP A 1 73 ? 3.262 -14.852 1.955 1 97.75 73 ASP A O 1
ATOM 578 N N . ALA A 1 74 ? 1.338 -15.617 1.003 1 97.31 74 ALA A N 1
ATOM 579 C CA . ALA A 1 74 ? 1.838 -15.406 -0.353 1 97.31 74 ALA A CA 1
ATOM 580 C C . ALA A 1 74 ? 2.07 -13.922 -0.626 1 97.31 74 ALA A C 1
ATOM 582 O O . ALA A 1 74 ? 3.121 -13.539 -1.146 1 97.31 74 ALA A O 1
ATOM 583 N N . ALA A 1 75 ? 1.15 -13.141 -0.248 1 97.56 75 ALA A N 1
ATOM 584 C CA . ALA A 1 75 ? 1.213 -11.711 -0.525 1 97.56 75 ALA A CA 1
ATOM 585 C C . ALA A 1 75 ? 2.424 -11.07 0.153 1 97.56 75 ALA A C 1
ATOM 587 O O . ALA A 1 75 ? 3.193 -10.352 -0.487 1 97.56 75 ALA A O 1
ATOM 588 N N . VAL A 1 76 ? 2.633 -11.32 1.434 1 97.81 76 VAL A N 1
ATOM 589 C CA . VAL A 1 76 ? 3.725 -10.703 2.182 1 97.81 76 VAL A CA 1
ATOM 590 C C . VAL A 1 76 ? 5.062 -11.234 1.674 1 97.81 76 VAL A C 1
ATOM 592 O O . VAL A 1 76 ? 6.027 -10.469 1.535 1 97.81 76 VAL A O 1
ATOM 595 N N . ARG A 1 77 ? 5.152 -12.477 1.369 1 97.12 77 ARG A N 1
ATOM 596 C CA . ARG A 1 77 ? 6.391 -13.062 0.862 1 97.12 77 ARG A CA 1
ATOM 597 C C . ARG A 1 77 ? 6.723 -12.523 -0.526 1 97.12 77 ARG A C 1
ATOM 599 O O . ARG A 1 77 ? 7.895 -12.359 -0.869 1 97.12 77 ARG A O 1
ATOM 606 N N . ALA A 1 78 ? 5.691 -12.289 -1.3 1 97.56 78 ALA A N 1
ATOM 607 C CA . ALA A 1 78 ? 5.91 -11.727 -2.629 1 97.56 78 ALA A CA 1
ATOM 608 C C . ALA A 1 78 ? 6.605 -10.367 -2.543 1 97.56 78 ALA A C 1
ATOM 610 O O . ALA A 1 78 ? 7.363 -9.992 -3.441 1 97.56 78 ALA A O 1
ATOM 611 N N . ALA A 1 79 ? 6.395 -9.633 -1.482 1 97.94 79 ALA A N 1
ATOM 612 C CA . ALA A 1 79 ? 7 -8.312 -1.303 1 97.94 79 ALA A CA 1
ATOM 613 C C . ALA A 1 79 ? 8.523 -8.406 -1.289 1 97.94 79 ALA A C 1
ATOM 615 O O . ALA A 1 79 ? 9.219 -7.469 -1.688 1 97.94 79 ALA A O 1
ATOM 616 N N . HIS A 1 80 ? 9.062 -9.539 -0.878 1 96.94 80 HIS A N 1
ATOM 617 C CA . HIS A 1 80 ? 10.508 -9.727 -0.805 1 96.94 80 HIS A CA 1
ATOM 618 C C . HIS A 1 80 ? 11.141 -9.695 -2.193 1 96.94 80 HIS A C 1
ATOM 620 O O . HIS A 1 80 ? 12.352 -9.547 -2.322 1 96.94 80 HIS A O 1
ATOM 626 N N . TYR A 1 81 ? 10.352 -9.828 -3.221 1 97.12 81 TYR A N 1
ATOM 627 C CA . TYR A 1 81 ? 10.867 -9.836 -4.582 1 97.12 81 TYR A CA 1
ATOM 628 C C . TYR A 1 81 ? 10.914 -8.43 -5.16 1 97.12 81 TYR A C 1
ATOM 630 O O . TYR A 1 81 ? 11.43 -8.211 -6.258 1 97.12 81 TYR A O 1
ATOM 638 N N . LEU A 1 82 ? 10.484 -7.445 -4.441 1 98.19 82 LEU A N 1
ATOM 639 C CA . LEU A 1 82 ? 10.383 -6.078 -4.941 1 98.19 82 LEU A CA 1
ATOM 640 C C . LEU A 1 82 ? 11.602 -5.262 -4.543 1 98.19 82 LEU A C 1
ATOM 642 O O . LEU A 1 82 ? 12.312 -5.613 -3.596 1 98.19 82 LEU A O 1
ATOM 646 N N . LYS A 1 83 ? 11.852 -4.215 -5.234 1 97.88 83 LYS A N 1
ATOM 647 C CA . LYS A 1 83 ? 12.844 -3.217 -4.844 1 97.88 83 LYS A CA 1
ATOM 648 C C . LYS A 1 83 ? 12.344 -2.373 -3.674 1 97.88 83 LYS A C 1
ATOM 650 O O . LYS A 1 83 ? 11.141 -2.309 -3.42 1 97.88 83 LYS A O 1
ATOM 655 N N . LEU A 1 84 ? 13.375 -1.766 -3.09 1 97.44 84 LEU A N 1
ATOM 656 C CA . LEU A 1 84 ? 12.984 -0.769 -2.1 1 97.44 84 LEU A CA 1
ATOM 657 C C . LEU A 1 84 ? 12.336 0.438 -2.771 1 97.44 84 LEU A C 1
ATOM 659 O O . LEU A 1 84 ? 12.727 0.819 -3.879 1 97.44 84 LEU A O 1
ATOM 663 N N . PRO A 1 85 ? 11.258 1.052 -2.252 1 97.56 85 PRO A N 1
ATOM 664 C CA . PRO A 1 85 ? 10.773 0.894 -0.879 1 97.56 85 PRO A CA 1
ATOM 665 C C . PRO A 1 85 ? 9.688 -0.173 -0.758 1 97.56 85 PRO A C 1
ATOM 667 O O . PRO A 1 85 ? 9.273 -0.518 0.353 1 97.56 85 PRO A O 1
ATOM 670 N N . TYR A 1 86 ? 9.344 -0.756 -1.88 1 98.06 86 TYR A N 1
ATOM 671 C CA . TYR A 1 86 ? 8.164 -1.609 -1.887 1 98.06 86 TYR A CA 1
ATOM 672 C C . TYR A 1 86 ? 8.438 -2.928 -1.172 1 98.06 86 TYR A C 1
ATOM 674 O O . TYR A 1 86 ? 7.52 -3.547 -0.624 1 98.06 86 TYR A O 1
ATOM 682 N N . ARG A 1 87 ? 9.719 -3.342 -1.048 1 98.06 87 ARG A N 1
ATOM 683 C CA . ARG A 1 87 ? 10.133 -4.539 -0.319 1 98.06 87 ARG A CA 1
ATOM 684 C C . ARG A 1 87 ? 9.773 -4.426 1.16 1 98.06 87 ARG A C 1
ATOM 686 O O . ARG A 1 87 ? 9.57 -5.441 1.833 1 98.06 87 ARG A O 1
ATOM 693 N N . LEU A 1 88 ? 9.578 -3.229 1.706 1 98.06 88 LEU A N 1
ATOM 694 C CA . LEU A 1 88 ? 9.305 -2.99 3.117 1 98.06 88 LEU A CA 1
ATOM 695 C C . LEU A 1 88 ? 7.91 -3.494 3.49 1 98.06 88 LEU A C 1
ATOM 697 O O . LEU A 1 88 ? 7.605 -3.664 4.672 1 98.06 88 LEU A O 1
ATOM 701 N N . ALA A 1 89 ? 7.062 -3.752 2.482 1 97.44 89 ALA A N 1
ATOM 702 C CA . ALA A 1 89 ? 5.758 -4.348 2.76 1 97.44 89 ALA A CA 1
ATOM 703 C C . ALA A 1 89 ? 5.91 -5.715 3.416 1 97.44 89 ALA A C 1
ATOM 705 O O . ALA A 1 89 ? 4.98 -6.203 4.066 1 97.44 89 ALA A O 1
ATOM 706 N N . ALA A 1 90 ? 7.086 -6.332 3.291 1 97.75 90 ALA A N 1
ATOM 707 C CA . ALA A 1 90 ? 7.359 -7.637 3.887 1 97.75 90 ALA A CA 1
ATOM 708 C C . ALA A 1 90 ? 7.289 -7.57 5.41 1 97.75 90 ALA A C 1
ATOM 710 O O . ALA A 1 90 ? 7.105 -8.594 6.074 1 97.75 90 ALA A O 1
ATOM 711 N N . VAL A 1 91 ? 7.395 -6.398 6.016 1 97.5 91 VAL A N 1
ATOM 712 C CA . VAL A 1 91 ? 7.301 -6.203 7.457 1 97.5 91 VAL A CA 1
ATOM 713 C C . VAL A 1 91 ? 5.898 -6.582 7.938 1 97.5 91 VAL A C 1
ATOM 715 O O . VAL A 1 91 ? 5.703 -6.887 9.117 1 97.5 91 VAL A O 1
ATOM 718 N N . GLY A 1 92 ? 4.949 -6.633 6.988 1 97.19 92 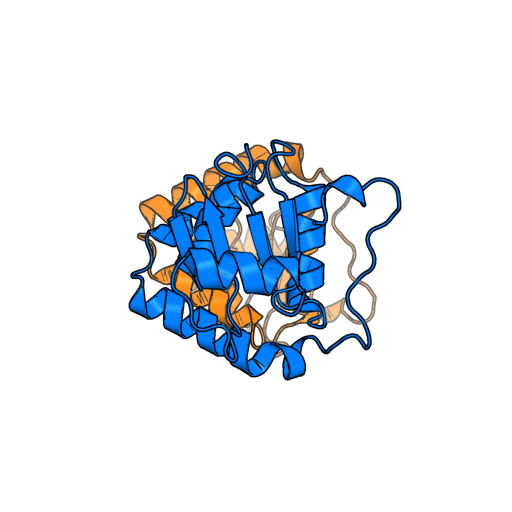GLY A N 1
ATOM 719 C CA . GLY A 1 92 ? 3.6 -7.07 7.305 1 97.19 92 GLY A CA 1
ATOM 720 C C . GLY A 1 92 ? 3.545 -8.469 7.883 1 97.19 92 GLY A C 1
ATOM 721 O O . GLY A 1 92 ? 2.549 -8.859 8.5 1 97.19 92 GLY A O 1
ATOM 722 N N . ILE A 1 93 ? 4.629 -9.203 7.746 1 97.38 93 ILE A N 1
ATOM 723 C CA . ILE A 1 93 ? 4.699 -10.562 8.258 1 97.38 93 ILE A CA 1
ATOM 724 C C . ILE A 1 93 ? 4.551 -10.555 9.781 1 97.38 93 ILE A C 1
ATOM 726 O O . ILE A 1 93 ? 4.219 -11.578 10.383 1 97.38 93 ILE A O 1
ATOM 730 N N . ILE A 1 94 ? 4.789 -9.406 10.445 1 97.44 94 ILE A N 1
ATOM 731 C CA . ILE A 1 94 ? 4.734 -9.266 11.898 1 97.44 94 ILE A CA 1
ATOM 732 C C . ILE A 1 94 ? 3.285 -9.344 12.367 1 97.44 94 ILE A C 1
ATOM 734 O O . ILE A 1 94 ? 3.012 -9.781 13.492 1 97.44 94 ILE A O 1
ATOM 738 N N . VAL A 1 95 ? 2.311 -8.898 11.562 1 97.88 95 VAL A N 1
ATOM 739 C CA . VAL A 1 95 ? 0.893 -9.023 11.883 1 97.88 95 VAL A CA 1
ATOM 740 C C . VAL A 1 95 ? 0.508 -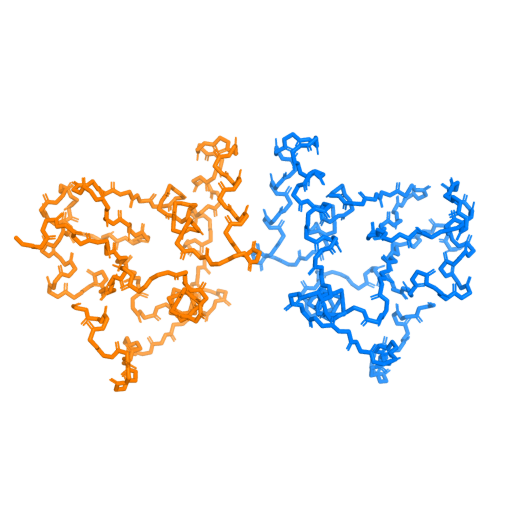10.5 11.961 1 97.88 95 VAL A C 1
ATOM 742 O O . VAL A 1 95 ? 0.792 -11.273 11.039 1 97.88 95 VAL A O 1
ATOM 745 N N . PRO A 1 96 ? -0.107 -10.859 13.055 1 98.44 96 PRO A N 1
ATOM 746 C CA . PRO A 1 96 ? -0.462 -12.273 13.188 1 98.44 96 PRO A CA 1
ATOM 747 C C . PRO A 1 96 ? -1.265 -12.797 11.992 1 98.44 96 PRO A C 1
ATOM 749 O O . PRO A 1 96 ? -2.141 -12.094 11.484 1 98.44 96 PRO A O 1
ATOM 752 N N . ARG A 1 97 ? -0.993 -14.031 11.578 1 98.06 97 ARG A N 1
ATOM 753 C CA . ARG A 1 97 ? -1.529 -14.625 10.359 1 98.06 97 ARG A CA 1
ATOM 754 C C . ARG A 1 97 ? -3.055 -14.609 10.367 1 98.06 97 ARG A C 1
ATOM 756 O O . ARG A 1 97 ? -3.682 -14.273 9.359 1 98.06 97 ARG A O 1
ATOM 763 N N . PRO A 1 98 ? -3.75 -14.938 11.477 1 98.44 98 PRO A N 1
ATOM 764 C CA . PRO A 1 98 ? -5.215 -14.906 11.43 1 98.44 98 PRO A CA 1
ATOM 765 C C . PRO A 1 98 ? -5.762 -13.531 11.062 1 98.44 98 PRO A C 1
ATOM 767 O O . PRO A 1 98 ? -6.789 -13.43 10.391 1 98.44 98 PRO A O 1
ATOM 770 N N . ILE A 1 99 ? -5.062 -12.539 11.477 1 98.44 99 ILE A N 1
ATOM 771 C CA . ILE A 1 99 ? -5.512 -11.18 11.195 1 98.44 99 ILE A CA 1
ATOM 772 C C . ILE A 1 99 ? -5.223 -10.836 9.734 1 98.44 99 ILE A C 1
ATOM 774 O O . ILE A 1 99 ? -6.094 -10.32 9.023 1 98.44 99 ILE A O 1
ATOM 778 N N . ARG A 1 100 ? -3.996 -11.141 9.344 1 97.56 100 ARG A N 1
ATOM 779 C CA . ARG A 1 100 ? -3.658 -10.898 7.941 1 97.56 100 ARG A CA 1
ATOM 780 C C . ARG A 1 100 ? -4.613 -11.641 7.012 1 97.56 100 ARG A C 1
ATOM 782 O O . ARG A 1 100 ? -5.062 -11.086 6.008 1 97.56 100 ARG A O 1
ATOM 789 N N . ASN A 1 101 ? -4.898 -12.867 7.367 1 98 101 ASN A N 1
ATOM 790 C CA . ASN A 1 101 ? -5.789 -13.664 6.531 1 98 101 ASN A CA 1
ATOM 791 C C . ASN A 1 101 ? -7.199 -13.086 6.492 1 98 101 ASN A C 1
ATOM 793 O O . ASN A 1 101 ? -7.859 -13.109 5.453 1 98 101 ASN A O 1
ATOM 797 N N . LYS A 1 102 ? -7.652 -12.617 7.582 1 98.12 102 LYS A N 1
ATOM 798 C CA . LYS A 1 102 ? -8.977 -12 7.594 1 98.12 102 LYS A CA 1
ATOM 799 C C . LYS A 1 102 ? -9.023 -10.781 6.668 1 98.12 102 LYS A C 1
ATOM 801 O O . LYS A 1 102 ? -9.984 -10.609 5.91 1 98.12 102 LYS A O 1
ATOM 806 N N . VAL A 1 103 ? -8.023 -9.938 6.77 1 98.19 103 VAL A N 1
ATOM 807 C CA . VAL A 1 103 ? -7.934 -8.766 5.906 1 98.19 103 VAL A CA 1
ATOM 808 C C . VAL A 1 103 ? -7.859 -9.211 4.445 1 98.19 103 VAL A C 1
ATOM 810 O O . VAL A 1 103 ? -8.578 -8.688 3.594 1 98.19 103 VAL A O 1
ATOM 813 N N . TYR A 1 104 ? -7.004 -10.164 4.242 1 97.62 104 TYR A N 1
ATOM 814 C CA . TYR A 1 104 ? -6.852 -10.68 2.887 1 97.62 104 TYR A CA 1
ATOM 815 C C . TYR A 1 104 ? -8.18 -11.195 2.348 1 97.62 104 TYR A C 1
ATOM 817 O O . TYR A 1 104 ? -8.586 -10.844 1.237 1 97.62 104 TYR A O 1
ATOM 825 N N . GLU A 1 105 ? -8.773 -12.031 3.049 1 97.69 105 GLU A N 1
ATOM 826 C CA . GLU A 1 105 ? -10.016 -12.656 2.609 1 97.69 105 GLU A CA 1
ATOM 827 C C . GLU A 1 105 ? -11.109 -11.617 2.375 1 97.69 105 GLU A C 1
ATOM 829 O O . GLU A 1 105 ? -11.922 -11.766 1.459 1 97.69 105 GLU A O 1
ATOM 834 N N . TYR A 1 106 ? -11.148 -10.633 3.227 1 97.88 106 TYR A N 1
ATOM 835 C CA . TYR A 1 106 ? -12.117 -9.555 3.043 1 97.88 106 TYR A CA 1
ATOM 836 C C . TYR A 1 106 ? -11.898 -8.852 1.707 1 97.88 106 TYR A C 1
ATOM 838 O O . TYR A 1 106 ? -12.859 -8.609 0.966 1 97.88 106 TYR A O 1
ATOM 846 N N . ILE A 1 107 ? -10.672 -8.547 1.372 1 97.75 107 ILE A N 1
ATOM 847 C CA . ILE A 1 107 ? -10.336 -7.918 0.101 1 97.75 107 ILE A CA 1
ATOM 848 C C . ILE A 1 107 ? -10.656 -8.867 -1.05 1 97.75 107 ILE A C 1
ATOM 850 O O . ILE A 1 107 ? -11.273 -8.469 -2.037 1 97.75 107 ILE A O 1
ATOM 854 N N . ALA A 1 108 ? -10.195 -10.078 -0.9 1 96.88 108 ALA A N 1
ATOM 855 C CA . ALA A 1 108 ? -10.406 -11.078 -1.94 1 96.88 108 ALA A CA 1
ATOM 856 C C . ALA A 1 108 ? -11.891 -11.25 -2.248 1 96.88 108 ALA A C 1
ATOM 858 O O . ALA A 1 108 ? -12.281 -11.336 -3.416 1 96.88 108 ALA A O 1
ATOM 859 N N . ARG A 1 109 ? -12.688 -11.234 -1.239 1 96.5 109 ARG A N 1
ATOM 860 C CA . ARG A 1 109 ? -14.125 -11.453 -1.395 1 96.5 109 ARG A CA 1
ATOM 861 C C . ARG A 1 109 ? -14.781 -10.273 -2.098 1 96.5 109 ARG A C 1
ATOM 863 O O . ARG A 1 109 ? -15.789 -10.438 -2.783 1 96.5 109 ARG A O 1
ATOM 870 N N . ASN A 1 110 ? -14.242 -9.125 -1.94 1 97.44 110 ASN A N 1
ATOM 871 C CA . ASN A 1 110 ? -14.867 -7.914 -2.459 1 97.44 110 ASN A CA 1
ATOM 872 C C . ASN A 1 110 ? -14.086 -7.332 -3.635 1 97.44 110 ASN A C 1
ATOM 874 O O . ASN A 1 110 ? -14.375 -6.23 -4.094 1 97.44 110 ASN A O 1
ATOM 878 N N . ARG A 1 111 ? -13.188 -8.102 -4.168 1 96.38 111 ARG A N 1
ATOM 879 C CA . ARG A 1 111 ? -12.258 -7.594 -5.168 1 96.38 111 ARG A CA 1
ATOM 880 C C . ARG A 1 111 ? -12.992 -7.199 -6.445 1 96.38 111 ARG A C 1
ATOM 882 O O . ARG A 1 111 ? -12.664 -6.184 -7.066 1 96.38 111 ARG A O 1
ATOM 889 N N . TYR A 1 112 ? -13.945 -7.898 -6.816 1 95.44 112 TYR A N 1
ATOM 890 C CA . TYR A 1 112 ? -14.672 -7.582 -8.039 1 95.44 112 TYR A CA 1
ATOM 891 C C . TYR A 1 112 ? -15.547 -6.352 -7.852 1 95.44 112 TYR A C 1
ATOM 893 O O . TYR A 1 112 ? -15.695 -5.539 -8.766 1 95.44 112 TYR A O 1
ATOM 901 N N . LYS A 1 113 ? -16.062 -6.27 -6.645 1 96.94 113 LYS A N 1
ATOM 902 C CA . LYS A 1 113 ? -16.891 -5.105 -6.336 1 96.94 113 LYS A CA 1
ATOM 903 C C . LYS A 1 113 ? -16.062 -3.826 -6.34 1 96.94 113 LYS A C 1
ATOM 905 O O . LYS A 1 113 ? -16.5 -2.795 -6.852 1 96.94 113 LYS A O 1
ATOM 910 N N . TRP A 1 114 ? -14.883 -3.9 -5.887 1 96.88 114 TRP A N 1
ATOM 911 C CA . TRP A 1 114 ? -14.062 -2.711 -5.688 1 96.88 114 TRP A CA 1
ATOM 912 C C . TRP A 1 114 ? -13.234 -2.408 -6.934 1 96.88 114 TRP A C 1
ATOM 914 O O . TRP A 1 114 ? -13.008 -1.243 -7.27 1 96.88 114 TRP A O 1
ATOM 924 N N . PHE A 1 115 ? -12.852 -3.432 -7.672 1 96.25 115 PHE A N 1
ATOM 925 C CA . PHE A 1 115 ? -11.828 -3.176 -8.68 1 96.25 115 PHE A CA 1
ATOM 926 C C . PHE A 1 115 ? -12.305 -3.627 -10.055 1 96.25 115 PHE A C 1
ATOM 928 O O . PHE A 1 115 ? -11.68 -3.307 -11.07 1 96.25 115 PHE A O 1
ATOM 935 N N . GLY A 1 116 ? -13.297 -4.379 -10.031 1 94.75 116 GLY A N 1
ATOM 936 C CA . GLY A 1 116 ? -13.859 -4.824 -11.297 1 94.75 116 GLY A CA 1
ATOM 937 C C . GLY A 1 116 ? -13.133 -6.023 -11.883 1 94.75 116 GLY A C 1
ATOM 938 O O . GLY A 1 116 ? -12.211 -6.559 -11.266 1 94.75 116 GLY A O 1
ATOM 939 N N . LYS A 1 117 ? -13.695 -6.504 -12.93 1 92.06 117 LYS A N 1
ATOM 940 C CA . LYS A 1 117 ? -13.148 -7.664 -13.633 1 92.06 117 LYS A CA 1
ATOM 941 C C . LYS A 1 117 ? -12.977 -7.371 -15.117 1 92.06 117 LYS A C 1
ATOM 943 O O . LYS A 1 117 ? -13.664 -6.52 -15.672 1 92.06 117 LYS A O 1
ATOM 948 N N . LYS A 1 118 ? -11.906 -7.969 -15.594 1 86.75 118 LYS A N 1
ATOM 949 C CA . LYS A 1 118 ? -11.734 -7.938 -17.047 1 86.75 118 LYS A CA 1
ATOM 950 C C . LYS A 1 118 ? -12.352 -9.172 -17.703 1 86.75 118 LYS A C 1
ATOM 952 O O . LYS A 1 118 ? -12.578 -10.18 -17.031 1 86.75 118 LYS A O 1
ATOM 957 N N . ASP A 1 119 ? -12.688 -8.938 -18.938 1 77.12 119 ASP A N 1
ATOM 958 C CA . ASP A 1 119 ? -13.328 -10.023 -19.672 1 77.12 119 ASP A CA 1
ATOM 959 C C . ASP A 1 119 ? -12.352 -11.172 -19.906 1 77.12 119 ASP A C 1
ATOM 961 O O . ASP A 1 119 ? -12.758 -12.336 -19.953 1 77.12 119 ASP A O 1
ATOM 965 N N . GLU A 1 120 ? -11.148 -10.758 -20.203 1 70.62 120 GLU A N 1
ATOM 966 C CA . GLU A 1 120 ? -10.133 -11.797 -20.391 1 70.62 120 GLU A CA 1
ATOM 967 C C . GLU A 1 120 ? -8.852 -11.453 -19.625 1 70.62 120 GLU A C 1
ATOM 969 O O . GLU A 1 120 ? -8.617 -10.297 -19.297 1 70.62 120 GLU A O 1
ATOM 974 N N . CYS A 1 121 ? -8.219 -12.57 -19.359 1 66.75 121 CYS A N 1
ATOM 975 C CA . CYS A 1 121 ? -6.953 -12.406 -18.656 1 66.75 121 CYS A CA 1
ATOM 976 C C . CYS A 1 121 ? -6.039 -11.445 -19.406 1 66.75 121 CYS A C 1
ATOM 978 O O . CYS A 1 121 ? -6.051 -11.391 -20.641 1 66.75 121 CYS A O 1
ATOM 980 N N . MET A 1 122 ? -5.324 -10.586 -18.688 1 64.31 122 MET A N 1
ATOM 981 C CA . MET A 1 122 ? -4.355 -9.672 -19.297 1 64.31 122 MET A CA 1
ATOM 982 C C . MET A 1 122 ? -3.346 -10.438 -20.141 1 64.31 122 MET A C 1
ATOM 984 O O . MET A 1 122 ? -2.777 -11.438 -19.688 1 64.31 122 MET A O 1
ATOM 988 N N . LEU A 1 123 ? -3.383 -10.172 -21.359 1 66.5 123 LEU A N 1
ATOM 989 C CA . LEU A 1 123 ? -2.33 -10.695 -22.219 1 66.5 123 LEU A CA 1
ATOM 990 C C . LEU A 1 123 ? -1.04 -9.906 -22.031 1 66.5 123 LEU A C 1
ATOM 992 O O . LEU A 1 123 ? -1.043 -8.672 -22.141 1 66.5 123 LEU A O 1
ATOM 996 N N . PRO A 1 124 ? -0.032 -10.664 -21.688 1 74.25 124 PRO A N 1
ATOM 997 C CA . PRO A 1 124 ? 1.225 -9.93 -21.5 1 74.25 124 PRO A CA 1
ATOM 998 C C . PRO A 1 124 ? 1.709 -9.258 -22.781 1 74.25 124 PRO A C 1
ATOM 1000 O O . PRO A 1 124 ? 1.404 -9.727 -23.875 1 74.25 124 PRO A O 1
ATOM 1003 N N . SER A 1 125 ? 2.25 -8.125 -22.625 1 78.94 125 SER A N 1
ATOM 1004 C CA . SER A 1 125 ? 2.967 -7.531 -23.75 1 78.94 125 SER A CA 1
ATOM 1005 C C . SER A 1 125 ? 4.105 -8.438 -24.219 1 78.94 125 SER A C 1
ATOM 1007 O O . SER A 1 125 ? 4.555 -9.312 -23.484 1 78.94 125 SER A O 1
ATOM 1009 N N . PRO A 1 126 ? 4.422 -8.297 -25.469 1 80.94 126 PRO A N 1
ATOM 1010 C CA . PRO A 1 126 ? 5.473 -9.156 -26.016 1 80.94 126 PRO A CA 1
ATOM 1011 C C . PRO A 1 126 ? 6.738 -9.164 -25.172 1 80.94 126 PRO A C 1
ATOM 1013 O O . PRO A 1 126 ? 7.402 -10.195 -25.047 1 80.94 126 PRO A O 1
ATOM 1016 N N . ASP A 1 127 ? 7.094 -8.086 -24.531 1 83.31 127 ASP A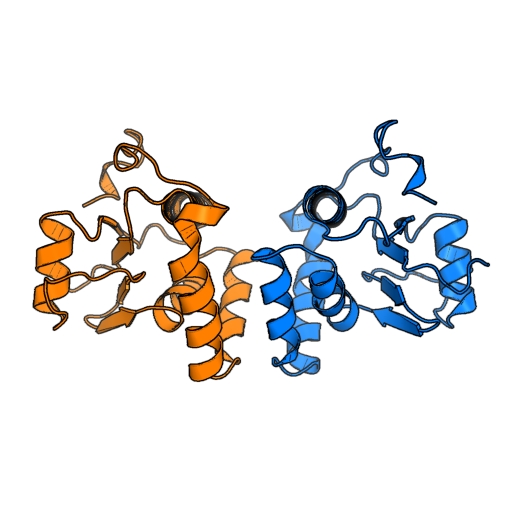 N 1
ATOM 1017 C CA . ASP A 1 127 ? 8.352 -7.949 -23.797 1 83.31 127 ASP A CA 1
ATOM 1018 C C . ASP A 1 127 ? 8.328 -8.766 -22.516 1 83.31 127 ASP A C 1
ATOM 1020 O O . ASP A 1 127 ? 9.383 -9.133 -21.984 1 83.31 127 ASP A O 1
ATOM 1024 N N . ILE A 1 128 ? 7.121 -9.07 -22.141 1 85.44 128 ILE A N 1
ATOM 1025 C CA . ILE A 1 128 ? 7.066 -9.789 -20.875 1 85.44 128 ILE A CA 1
ATOM 1026 C C . ILE A 1 128 ? 6.387 -11.141 -21.078 1 85.44 128 ILE A C 1
ATOM 1028 O O . ILE A 1 128 ? 6.125 -11.859 -20.109 1 85.44 128 ILE A O 1
ATOM 1032 N N . LYS A 1 129 ? 6.148 -11.539 -22.234 1 87.88 129 LYS A N 1
ATOM 1033 C CA . LYS A 1 129 ? 5.422 -12.766 -22.562 1 87.88 129 LYS A CA 1
ATOM 1034 C C . LYS A 1 129 ? 6.117 -13.984 -21.969 1 87.88 129 LYS A C 1
ATOM 1036 O O . LYS A 1 129 ? 5.457 -14.93 -21.516 1 87.88 129 LYS A O 1
ATOM 1041 N N . GLU A 1 130 ? 7.418 -13.938 -21.891 1 88.81 130 GLU A N 1
ATOM 1042 C CA . GLU A 1 130 ? 8.18 -15.094 -21.422 1 88.81 130 GLU A CA 1
ATOM 1043 C C . GLU A 1 130 ? 8.016 -15.281 -19.922 1 88.81 130 GLU A C 1
ATOM 1045 O O . GLU A 1 130 ? 8.344 -16.344 -19.391 1 88.81 130 GLU A O 1
ATOM 1050 N N . ARG A 1 131 ? 7.543 -14.266 -19.266 1 92.38 131 ARG A N 1
ATOM 1051 C CA . ARG A 1 131 ? 7.355 -14.336 -17.828 1 92.38 131 ARG A CA 1
ATOM 1052 C C . ARG A 1 131 ? 6.059 -15.047 -17.469 1 92.38 131 ARG A C 1
ATOM 1054 O O . ARG A 1 131 ? 5.844 -15.43 -16.328 1 92.38 131 ARG A O 1
ATOM 1061 N N . PHE A 1 132 ? 5.266 -15.188 -18.469 1 91.69 132 PHE A N 1
ATOM 1062 C CA . PHE A 1 132 ? 3.975 -15.836 -18.266 1 91.69 132 PHE A CA 1
ATOM 1063 C C . PHE A 1 132 ? 3.992 -17.266 -18.781 1 91.69 132 PHE A C 1
ATOM 1065 O O . PHE A 1 132 ? 4.383 -17.516 -19.922 1 91.69 132 PHE A O 1
ATOM 1072 N N . ILE A 1 133 ? 3.564 -18.078 -17.844 1 89.62 133 ILE A N 1
ATOM 1073 C CA . ILE A 1 133 ? 3.662 -19.484 -18.203 1 89.62 133 ILE A CA 1
ATOM 1074 C C . ILE A 1 133 ? 2.285 -20.141 -18.109 1 89.62 133 ILE A C 1
ATOM 1076 O O . ILE A 1 133 ? 1.415 -19.672 -17.375 1 89.62 133 ILE A O 1
ATOM 1080 N N . MET B 1 1 ? -12.164 27.422 17.062 1 39.91 1 MET B N 1
ATOM 1081 C CA . MET B 1 1 ? -12.945 26.875 15.953 1 39.91 1 MET B CA 1
ATOM 1082 C C . MET B 1 1 ? -12.117 25.891 15.125 1 39.91 1 MET B C 1
ATOM 1084 O O . MET B 1 1 ? -12.656 25.094 14.359 1 39.91 1 MET B O 1
ATOM 1088 N N . MET B 1 2 ? -10.82 26.188 15.008 1 48.09 2 MET B N 1
ATOM 1089 C CA . MET B 1 2 ? -9.758 25.391 14.414 1 48.09 2 MET B CA 1
ATOM 1090 C C . MET B 1 2 ? -9.547 24.094 15.195 1 48.09 2 MET B C 1
ATOM 1092 O O . MET B 1 2 ? -8.742 23.25 14.805 1 48.09 2 MET B O 1
ATOM 1096 N N . GLU B 1 3 ? -10 24.141 16.391 1 52.19 3 GLU B N 1
ATOM 1097 C CA . GLU B 1 3 ? -9.789 23.109 17.391 1 52.19 3 GLU B CA 1
ATOM 1098 C C . GLU B 1 3 ? -10.359 21.766 16.922 1 52.19 3 GLU B C 1
ATOM 1100 O O . GLU B 1 3 ? -9.836 20.703 17.266 1 52.19 3 GLU B O 1
ATOM 1105 N N . ASP B 1 4 ? -11.352 21.859 16.031 1 60.66 4 ASP B N 1
ATOM 1106 C CA . ASP B 1 4 ? -12.078 20.641 15.703 1 60.66 4 ASP B CA 1
ATOM 1107 C C . ASP B 1 4 ? -11.641 20.078 14.344 1 60.66 4 ASP B C 1
ATOM 1109 O O . ASP B 1 4 ? -12.25 19.141 13.828 1 60.66 4 ASP B O 1
ATOM 1113 N N . GLN B 1 5 ? -10.461 20.656 13.875 1 75.75 5 GLN B N 1
ATOM 1114 C CA . GLN B 1 5 ? -10.227 20.234 12.5 1 75.75 5 GLN B CA 1
ATOM 1115 C C . GLN B 1 5 ? -9.188 19.125 12.43 1 75.75 5 GLN B C 1
ATOM 1117 O O . GLN B 1 5 ? -8.297 19.047 13.281 1 75.75 5 GLN B O 1
ATOM 1122 N N . HIS B 1 6 ? -9.445 18.156 11.664 1 93.31 6 HIS B N 1
ATOM 1123 C CA . HIS B 1 6 ? -8.508 17.094 11.297 1 93.31 6 HIS B CA 1
ATOM 1124 C C . HIS B 1 6 ? -7.598 17.531 10.156 1 93.31 6 HIS B C 1
ATOM 1126 O O . HIS B 1 6 ? -8.07 17.781 9.047 1 93.31 6 HIS B O 1
ATOM 1132 N N . VAL B 1 7 ? -6.258 17.781 10.508 1 96.12 7 VAL B N 1
ATOM 1133 C CA . VAL B 1 7 ? -5.352 18.375 9.531 1 96.12 7 VAL B CA 1
ATOM 1134 C C . VAL B 1 7 ? -4.156 17.453 9.312 1 96.12 7 VAL B C 1
ATOM 1136 O O . VAL B 1 7 ? -3.584 16.938 10.266 1 96.12 7 VAL B O 1
ATOM 1139 N N . ILE B 1 8 ? -3.867 17.234 8.07 1 96.69 8 ILE B N 1
ATOM 1140 C CA . ILE B 1 8 ? -2.627 16.562 7.699 1 96.69 8 ILE B CA 1
ATOM 1141 C C . ILE B 1 8 ? -1.579 17.609 7.297 1 96.69 8 ILE B C 1
ATOM 1143 O O . ILE B 1 8 ? -1.837 18.453 6.445 1 96.69 8 ILE B O 1
ATOM 1147 N N . LEU B 1 9 ? -0.495 17.594 7.93 1 94.69 9 LEU B N 1
ATOM 1148 C CA . LEU B 1 9 ? 0.671 18.375 7.523 1 94.69 9 LEU B CA 1
ATOM 1149 C C . LEU B 1 9 ? 1.682 17.5 6.793 1 94.69 9 LEU B C 1
ATOM 1151 O O . LEU B 1 9 ? 2.037 16.422 7.273 1 94.69 9 LEU B O 1
ATOM 1155 N N . PHE B 1 10 ? 2.178 17.984 5.664 1 93.56 10 PHE B N 1
ATOM 1156 C CA . PHE B 1 10 ? 3.012 17.156 4.809 1 93.56 10 PHE B CA 1
ATOM 1157 C C . PHE B 1 10 ? 4.125 17.969 4.172 1 93.56 10 PHE B C 1
ATOM 1159 O O . PHE B 1 10 ? 4.09 19.203 4.195 1 93.56 10 PHE B O 1
ATOM 1166 N N . ASP B 1 11 ? 5.113 17.219 3.709 1 92.81 11 ASP B N 1
ATOM 1167 C CA . ASP B 1 11 ? 6.188 17.859 2.955 1 92.81 11 ASP B CA 1
ATOM 1168 C C . ASP B 1 11 ? 5.734 18.219 1.541 1 92.81 11 ASP B C 1
ATOM 1170 O O . ASP B 1 11 ? 5.668 17.344 0.667 1 92.81 11 ASP B O 1
ATOM 1174 N N . GLY B 1 12 ? 5.512 19.469 1.29 1 90 12 GLY B N 1
ATOM 1175 C CA . GLY B 1 12 ? 4.82 19.953 0.107 1 90 12 GLY B CA 1
ATOM 1176 C C . GLY B 1 12 ? 5.629 19.797 -1.165 1 90 12 GLY B C 1
ATOM 1177 O O . GLY B 1 12 ? 5.086 19.891 -2.268 1 90 12 GLY B O 1
ATOM 1178 N N . VAL B 1 13 ? 6.902 19.531 -1.04 1 91.31 13 VAL B N 1
ATOM 1179 C CA . VAL B 1 13 ? 7.711 19.453 -2.252 1 91.31 13 VAL B CA 1
ATOM 1180 C C . VAL B 1 13 ? 8.039 18 -2.562 1 91.31 13 VAL B C 1
ATOM 1182 O O . VAL B 1 13 ? 8.695 17.703 -3.564 1 91.31 13 VAL B O 1
ATOM 1185 N N . CYS B 1 14 ? 7.656 17.109 -1.678 1 94.38 14 CYS B N 1
ATOM 1186 C CA . CYS B 1 14 ? 7.93 15.695 -1.834 1 94.38 14 CYS B CA 1
ATOM 1187 C C . CYS B 1 14 ? 6.887 15.031 -2.729 1 94.38 14 CYS B C 1
ATOM 1189 O O . CYS B 1 14 ? 5.688 15.141 -2.475 1 94.38 14 CYS B O 1
ATOM 1191 N N . ASN B 1 15 ? 7.32 14.273 -3.73 1 94.75 15 ASN B N 1
ATOM 1192 C CA . ASN B 1 15 ? 6.379 13.641 -4.652 1 94.75 15 ASN B CA 1
ATOM 1193 C C . ASN B 1 15 ? 5.574 12.539 -3.967 1 94.75 15 ASN B C 1
ATOM 1195 O O . ASN B 1 15 ? 4.395 12.352 -4.266 1 94.75 15 ASN B O 1
ATOM 1199 N N . LEU B 1 16 ? 6.242 11.812 -3.094 1 95.38 16 LEU B N 1
ATOM 1200 C CA . LEU B 1 16 ? 5.516 10.789 -2.352 1 95.38 16 LEU B CA 1
ATOM 1201 C C . LEU B 1 16 ? 4.41 11.406 -1.506 1 95.38 16 LEU B C 1
ATOM 1203 O O . LEU B 1 16 ? 3.277 10.914 -1.499 1 95.38 16 LEU B O 1
ATOM 1207 N N . CYS B 1 17 ? 4.727 12.445 -0.809 1 94.75 17 CYS B N 1
ATOM 1208 C CA . CYS B 1 17 ? 3.768 13.117 0.063 1 94.75 17 CYS B CA 1
ATOM 1209 C C . CYS B 1 17 ? 2.617 13.703 -0.743 1 94.75 17 CYS B C 1
ATOM 1211 O O . CYS B 1 17 ? 1.454 13.578 -0.357 1 94.75 17 CYS B O 1
ATOM 1213 N N . ASN B 1 18 ? 2.973 14.312 -1.783 1 92.94 18 ASN B N 1
ATOM 1214 C CA . ASN B 1 18 ? 1.939 14.867 -2.654 1 92.94 18 ASN B CA 1
ATOM 1215 C C . ASN B 1 18 ? 1.021 13.773 -3.195 1 92.94 18 ASN B C 1
ATOM 1217 O O . ASN B 1 18 ? -0.198 13.945 -3.236 1 92.94 18 ASN B O 1
ATOM 1221 N N . GLY B 1 19 ? 1.647 12.688 -3.639 1 94.38 19 GLY B N 1
ATOM 1222 C CA . GLY B 1 19 ? 0.85 11.555 -4.078 1 94.38 19 GLY B CA 1
ATOM 1223 C C . GLY B 1 19 ? -0.072 11.016 -3 1 94.38 19 GLY B C 1
ATOM 1224 O O . GLY B 1 19 ? -1.224 10.672 -3.275 1 94.38 19 GLY B O 1
ATOM 1225 N N . ALA B 1 20 ? 0.421 10.961 -1.816 1 95.69 20 ALA B N 1
ATOM 1226 C CA . ALA B 1 20 ? -0.373 10.469 -0.694 1 95.69 20 ALA B CA 1
ATOM 1227 C C . ALA B 1 20 ? -1.569 11.375 -0.427 1 95.69 20 ALA B C 1
ATOM 1229 O O . ALA B 1 20 ? -2.686 10.898 -0.214 1 95.69 20 ALA B O 1
ATOM 1230 N N . VAL B 1 21 ? -1.353 12.656 -0.391 1 94.25 21 VAL B N 1
ATOM 1231 C CA . VAL B 1 21 ? -2.424 13.617 -0.158 1 94.25 21 VAL B CA 1
ATOM 1232 C C . VAL B 1 21 ? -3.488 13.477 -1.244 1 94.25 21 VAL B C 1
ATOM 1234 O O . VAL B 1 21 ? -4.684 13.422 -0.947 1 94.25 21 VAL B O 1
ATOM 1237 N N . GLN B 1 22 ? -3.1 13.414 -2.527 1 94.06 22 GLN B N 1
ATOM 1238 C CA . GLN B 1 22 ? -4.051 13.234 -3.619 1 94.06 22 GLN B CA 1
ATOM 1239 C C . GLN B 1 22 ? -4.824 11.93 -3.469 1 94.06 22 GLN B C 1
ATOM 1241 O O . GLN B 1 22 ? -6.02 11.867 -3.758 1 94.06 22 GLN B O 1
ATOM 1246 N N . PHE B 1 23 ? -4.133 10.945 -3.031 1 96.5 23 PHE B N 1
ATOM 1247 C CA . PHE B 1 23 ? -4.777 9.656 -2.801 1 96.5 23 PHE B CA 1
ATOM 1248 C C . PHE B 1 23 ? -5.852 9.773 -1.729 1 96.5 23 PHE B C 1
ATOM 1250 O O . PHE B 1 23 ? -6.961 9.258 -1.895 1 96.5 23 PHE B O 1
ATOM 1257 N N . VAL B 1 24 ? -5.516 10.406 -0.653 1 97 24 VAL B N 1
ATOM 1258 C CA . VAL B 1 24 ? -6.48 10.617 0.423 1 97 24 VAL B CA 1
ATOM 1259 C C . VAL B 1 24 ? -7.688 11.383 -0.105 1 97 24 VAL B C 1
ATOM 1261 O O . VAL B 1 24 ? -8.836 10.992 0.135 1 97 24 VAL B O 1
ATOM 1264 N N . LEU B 1 25 ? -7.441 12.453 -0.829 1 95.38 25 LEU B N 1
ATOM 1265 C CA . LEU B 1 25 ? -8.508 13.281 -1.379 1 95.38 25 LEU B CA 1
ATOM 1266 C C . LEU B 1 25 ? -9.438 12.453 -2.262 1 95.38 25 LEU B C 1
ATOM 1268 O O . LEU B 1 25 ? -10.656 12.625 -2.225 1 95.38 25 LEU B O 1
ATOM 1272 N N . LYS B 1 26 ? -8.867 11.539 -2.971 1 95.19 26 LYS B N 1
ATOM 1273 C CA . LYS B 1 26 ? -9.625 10.742 -3.93 1 95.19 26 LYS B CA 1
ATOM 1274 C C . LYS B 1 26 ? -10.414 9.641 -3.227 1 95.19 26 LYS B C 1
ATOM 1276 O O . LYS B 1 26 ? -11.492 9.25 -3.682 1 95.19 26 LYS B O 1
ATOM 1281 N N . HIS B 1 27 ? -9.93 9.211 -2.094 1 97.38 27 HIS B N 1
ATOM 1282 C CA . HIS B 1 27 ? -10.492 7.98 -1.555 1 97.38 27 HIS B CA 1
ATOM 1283 C C . HIS B 1 27 ? -11.023 8.188 -0.139 1 97.38 27 HIS B C 1
ATOM 1285 O O . HIS B 1 27 ? -11.375 7.223 0.542 1 97.38 27 HIS B O 1
ATOM 1291 N N . GLU B 1 28 ? -11 9.375 0.362 1 96.88 28 GLU B N 1
ATOM 1292 C CA . GLU B 1 28 ? -11.477 9.633 1.716 1 96.88 28 GLU B CA 1
ATOM 1293 C C . GLU B 1 28 ? -12.977 9.367 1.83 1 96.88 28 GLU B C 1
ATOM 1295 O O . GLU B 1 28 ? -13.711 9.492 0.847 1 96.88 28 GLU B O 1
ATOM 1300 N N . ARG B 1 29 ? -13.344 8.891 2.969 1 94.5 29 ARG B N 1
ATOM 1301 C CA . ARG B 1 29 ? -14.734 8.523 3.215 1 94.5 29 ARG B CA 1
ATOM 1302 C C . ARG B 1 29 ? -15.586 9.758 3.488 1 94.5 29 ARG B C 1
ATOM 1304 O O . ARG B 1 29 ? -16.75 9.805 3.098 1 94.5 29 ARG B O 1
ATOM 1311 N N . ASN B 1 30 ? -14.922 10.641 4.262 1 89.19 30 ASN B N 1
ATOM 1312 C CA . ASN B 1 30 ? -15.602 11.898 4.566 1 89.19 30 ASN B CA 1
ATOM 1313 C C . ASN B 1 30 ? -14.664 13.094 4.422 1 89.19 30 ASN B C 1
ATOM 1315 O O . ASN B 1 30 ? -13.445 12.93 4.375 1 89.19 30 ASN B O 1
ATOM 1319 N N . GLN B 1 31 ? -15.031 14.172 3.855 1 90.25 31 GLN B N 1
ATOM 1320 C CA . GLN B 1 31 ? -14.227 15.352 3.559 1 90.25 31 GLN B CA 1
ATOM 1321 C C . GLN B 1 31 ? -13.914 16.141 4.832 1 90.25 31 GLN B C 1
ATOM 1323 O O . GLN B 1 31 ? -14.086 17.359 4.871 1 90.25 31 GLN B O 1
ATOM 1328 N N . LYS B 1 32 ? -13.297 15.312 5.836 1 91.38 32 LYS B N 1
ATOM 1329 C CA . LYS B 1 32 ? -13.031 15.93 7.133 1 91.38 32 LYS B CA 1
ATOM 1330 C C . LYS B 1 32 ? -11.602 16.453 7.207 1 91.38 32 LYS B C 1
ATOM 1332 O O . LYS B 1 32 ? -11.297 17.328 8.023 1 91.38 32 LYS B O 1
ATOM 1337 N N . LEU B 1 33 ? -10.828 15.969 6.426 1 95.19 33 LEU B N 1
ATOM 1338 C CA . LEU B 1 33 ? -9.414 16.312 6.5 1 95.19 33 LEU B CA 1
ATOM 1339 C C . LEU B 1 33 ? -9.117 17.578 5.715 1 95.19 33 LEU B C 1
ATOM 1341 O O . LEU B 1 33 ? -9.633 17.766 4.609 1 95.19 33 LEU B O 1
ATOM 1345 N N . ARG B 1 34 ? -8.32 18.391 6.359 1 94.94 34 ARG B N 1
ATOM 1346 C CA . ARG B 1 34 ? -7.66 19.5 5.676 1 94.94 34 ARG B CA 1
ATOM 1347 C C . ARG B 1 34 ? -6.156 19.25 5.578 1 94.94 34 ARG B C 1
ATOM 1349 O O . ARG B 1 34 ? -5.621 18.375 6.25 1 94.94 34 ARG B O 1
ATOM 1356 N N . PHE B 1 35 ? -5.562 20.125 4.672 1 95.19 35 PHE B N 1
ATOM 1357 C CA . PHE B 1 35 ? -4.16 19.859 4.367 1 95.19 35 PHE B CA 1
ATOM 1358 C C . PHE B 1 35 ? -3.355 21.156 4.379 1 95.19 35 PHE B C 1
ATOM 1360 O O . PHE B 1 35 ? -3.84 22.188 3.928 1 95.19 35 PHE B O 1
ATOM 1367 N N . THR B 1 36 ? -2.154 21.047 4.867 1 92.88 36 THR B N 1
ATOM 1368 C CA . THR B 1 36 ? -1.225 22.156 4.773 1 92.88 36 THR B CA 1
ATOM 1369 C C . THR B 1 36 ? 0.218 21.656 4.727 1 92.88 36 THR B C 1
ATOM 1371 O O . THR B 1 36 ? 0.54 20.625 5.301 1 92.88 36 THR B O 1
ATOM 1374 N N . ALA B 1 37 ? 1.01 22.422 4.012 1 91.94 37 ALA B N 1
ATOM 1375 C CA . ALA B 1 37 ? 2.426 22.062 3.961 1 91.94 37 ALA B CA 1
ATOM 1376 C C . ALA B 1 37 ? 3.111 22.359 5.293 1 91.94 37 ALA B C 1
ATOM 1378 O O . ALA B 1 37 ? 2.83 23.359 5.938 1 91.94 37 ALA B O 1
ATOM 1379 N N . LEU B 1 38 ? 4.051 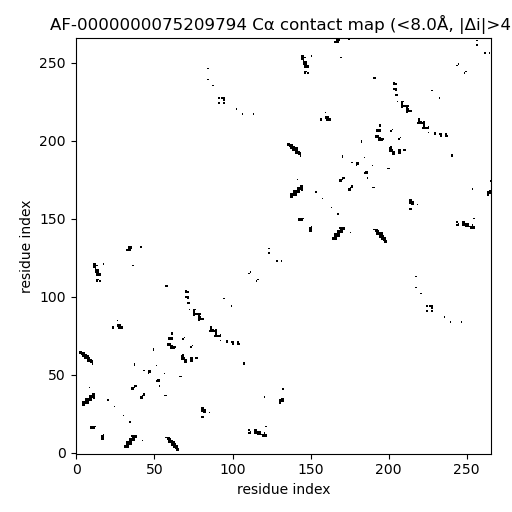21.453 5.668 1 91.25 38 LEU B N 1
ATOM 1380 C CA . LEU B 1 38 ? 4.836 21.641 6.883 1 91.25 38 LEU B CA 1
ATOM 1381 C C . LEU B 1 38 ? 5.531 23 6.887 1 91.25 38 LEU B C 1
ATOM 1383 O O . LEU B 1 38 ? 5.633 23.641 7.93 1 91.25 38 LEU B O 1
ATOM 1387 N N . GLN B 1 39 ? 5.93 23.422 5.699 1 85.56 39 GLN B N 1
ATOM 1388 C CA . GLN B 1 39 ? 6.742 24.625 5.586 1 85.56 39 GLN B CA 1
ATOM 1389 C C . GLN B 1 39 ? 5.867 25.859 5.406 1 85.56 39 GLN B C 1
ATOM 1391 O O . GLN B 1 39 ? 6.379 26.984 5.336 1 85.56 39 GLN B O 1
ATOM 1396 N N . SER B 1 40 ? 4.621 25.734 5.395 1 88.38 40 SER B N 1
ATOM 1397 C CA . SER B 1 40 ? 3.725 26.891 5.273 1 88.38 40 SER B CA 1
ATOM 1398 C C . SER B 1 40 ? 3.58 27.625 6.602 1 88.38 40 SER B C 1
ATOM 1400 O O . SER B 1 40 ? 3.934 27.078 7.652 1 88.38 40 SER B O 1
ATOM 1402 N N . GLN B 1 41 ? 3.049 28.875 6.457 1 89.81 41 GLN B N 1
ATOM 1403 C CA . GLN B 1 41 ? 2.797 29.625 7.676 1 89.81 41 GLN B CA 1
ATOM 1404 C C . GLN B 1 41 ? 1.821 28.891 8.594 1 89.81 41 GLN B C 1
ATOM 1406 O O . GLN B 1 41 ? 2.064 28.766 9.797 1 89.81 41 GLN B O 1
ATOM 1411 N N . THR B 1 42 ? 0.73 28.391 8.039 1 91.25 42 THR B N 1
ATOM 1412 C CA . THR B 1 42 ? -0.258 27.641 8.805 1 91.25 42 THR B CA 1
ATOM 1413 C C . THR B 1 42 ? 0.366 26.391 9.406 1 91.25 42 THR B C 1
ATOM 1415 O O . THR B 1 42 ? 0.097 26.047 10.562 1 91.25 42 THR B O 1
ATOM 1418 N N . GLY B 1 43 ? 1.152 25.703 8.625 1 91 43 GLY B N 1
ATOM 1419 C CA . GLY B 1 43 ? 1.828 24.516 9.125 1 91 43 GLY B CA 1
ATOM 1420 C C . GLY B 1 43 ? 2.703 24.797 10.328 1 91 43 GLY B C 1
ATOM 1421 O O . GLY B 1 43 ? 2.637 24.062 11.328 1 91 43 GLY B O 1
ATOM 1422 N N . GLU B 1 44 ? 3.43 25.859 10.227 1 91 44 GLU B N 1
ATOM 1423 C CA . GLU B 1 44 ? 4.324 26.219 11.32 1 91 44 GLU B CA 1
ATOM 1424 C C . GLU B 1 44 ? 3.541 26.578 12.578 1 91 44 GLU B C 1
ATOM 1426 O O . GLU B 1 44 ? 3.922 26.203 13.688 1 91 44 GLU B O 1
ATOM 1431 N N . GLU B 1 45 ? 2.527 27.281 12.406 1 91.31 45 GLU B N 1
ATOM 1432 C CA . GLU B 1 45 ? 1.692 27.688 13.531 1 91.31 45 GLU B CA 1
ATOM 1433 C C . GLU B 1 45 ? 1.068 26.484 14.227 1 91.31 45 GLU B C 1
ATOM 1435 O O . GLU B 1 45 ? 1.05 26.406 15.453 1 91.31 45 GLU B O 1
ATOM 1440 N N . LEU B 1 46 ? 0.543 25.594 13.43 1 91.62 46 LEU B N 1
ATOM 1441 C CA . LEU B 1 46 ? -0.08 24.406 13.984 1 91.62 46 LEU B CA 1
ATOM 1442 C C . LEU B 1 46 ? 0.944 23.547 14.727 1 91.62 46 LEU B C 1
ATOM 1444 O O . LEU B 1 46 ? 0.651 23.016 15.797 1 91.62 46 LEU B O 1
ATOM 1448 N N . LEU B 1 47 ? 2.096 23.422 14.109 1 91.69 47 LEU B N 1
ATOM 1449 C CA . LEU B 1 47 ? 3.152 22.656 14.758 1 91.69 47 LEU B CA 1
ATOM 1450 C C . LEU B 1 47 ? 3.525 23.266 16.094 1 91.69 47 LEU B C 1
ATOM 1452 O O . LEU B 1 47 ? 3.658 22.562 17.094 1 91.69 47 LEU B O 1
ATOM 1456 N N . GLN B 1 48 ? 3.699 24.547 16.109 1 90.19 48 GLN B N 1
ATOM 1457 C CA . GLN B 1 48 ? 4.035 25.25 17.344 1 90.19 48 GLN B CA 1
ATOM 1458 C C . GLN B 1 48 ? 2.953 25.047 18.406 1 90.19 48 GLN B C 1
ATOM 1460 O O . GLN B 1 48 ? 3.258 24.781 19.562 1 90.19 48 GLN B O 1
ATOM 1465 N N . LYS B 1 49 ? 1.775 25.125 18.016 1 91 49 LYS B N 1
ATOM 1466 C CA . LYS B 1 49 ? 0.639 24.984 18.922 1 91 49 LYS B CA 1
ATOM 1467 C C . LYS B 1 49 ? 0.624 23.594 19.578 1 91 49 LYS B C 1
ATOM 1469 O O . LYS B 1 49 ? 0.159 23.453 20.703 1 91 49 LYS B O 1
ATOM 1474 N N . HIS B 1 50 ? 1.172 22.656 18.938 1 91.94 50 HIS B N 1
ATOM 1475 C CA . HIS B 1 50 ? 1.093 21.297 19.438 1 91.94 50 HIS B CA 1
ATOM 1476 C C . HIS B 1 50 ? 2.445 20.812 19.969 1 91.94 50 HIS B C 1
ATOM 1478 O O . HIS B 1 50 ? 2.666 19.625 20.125 1 91.94 50 HIS B O 1
ATOM 1484 N N . GLY B 1 51 ? 3.35 21.703 20.094 1 87.12 51 GLY B N 1
ATOM 1485 C CA . GLY B 1 51 ? 4.566 21.438 20.844 1 87.12 51 GLY B CA 1
ATOM 1486 C C . GLY B 1 51 ? 5.703 20.938 19.969 1 87.12 51 GLY B C 1
ATOM 1487 O O . GLY B 1 51 ? 6.633 20.297 20.469 1 87.12 51 GLY B O 1
ATOM 1488 N N . PHE B 1 52 ? 5.512 20.969 18.812 1 83.06 52 PHE B N 1
ATOM 1489 C CA . PHE B 1 52 ? 6.613 20.578 17.938 1 83.06 52 PHE B CA 1
ATOM 1490 C C . PHE B 1 52 ? 7.469 21.797 17.578 1 83.06 52 PHE B C 1
ATOM 1492 O O . PHE B 1 52 ? 6.957 22.906 17.453 1 83.06 52 PHE B O 1
ATOM 1499 N N . PRO B 1 53 ? 8.82 21.562 17.797 1 69.75 53 PRO B N 1
ATOM 1500 C CA . PRO B 1 53 ? 9.688 22.688 17.422 1 69.75 53 PRO B CA 1
ATOM 1501 C C . PRO B 1 53 ? 9.531 23.078 15.953 1 69.75 53 PRO B C 1
ATOM 1503 O O . PRO B 1 53 ? 9.211 22.219 15.109 1 69.75 53 PRO B O 1
ATOM 1506 N N . ALA B 1 54 ? 9.336 24.406 15.828 1 57.09 54 ALA B N 1
ATOM 1507 C CA . ALA B 1 54 ? 9.242 24.969 14.477 1 57.09 54 ALA B CA 1
ATOM 1508 C C . ALA B 1 54 ? 10.359 24.422 13.594 1 57.09 54 ALA B C 1
ATOM 1510 O O . ALA B 1 54 ? 10.227 24.375 12.367 1 57.09 54 ALA B O 1
ATOM 1511 N N . GLU B 1 55 ? 11.383 24.125 14.266 1 58.56 55 GLU B N 1
ATOM 1512 C CA . GLU B 1 55 ? 12.484 23.719 13.406 1 58.56 55 GLU B CA 1
ATOM 1513 C C . GLU B 1 55 ? 12.086 22.516 12.539 1 58.56 55 GLU B C 1
ATOM 1515 O O . GLU B 1 55 ? 10.961 22.031 12.625 1 58.56 55 GLU B O 1
ATOM 1520 N N . LYS B 1 56 ? 12.969 21.875 11.945 1 63.25 56 LYS B N 1
ATOM 1521 C CA . LYS B 1 56 ? 13.062 21.047 10.758 1 63.25 56 LYS B CA 1
ATOM 1522 C C . LYS B 1 56 ? 12.172 19.812 10.883 1 63.25 56 LYS B C 1
ATOM 1524 O O . LYS B 1 56 ? 12.656 18.703 11.141 1 63.25 56 LYS B O 1
ATOM 1529 N N . MET B 1 57 ? 10.906 20.172 11.172 1 73.38 57 MET B N 1
ATOM 1530 C CA . MET B 1 57 ? 10.039 19 11.117 1 73.38 57 MET B CA 1
ATOM 1531 C C . MET B 1 57 ? 10.016 18.391 9.719 1 73.38 57 MET B C 1
ATOM 1533 O O . MET B 1 57 ? 9.883 19.125 8.727 1 73.38 57 MET B O 1
ATOM 1537 N N . ASP B 1 58 ? 10.344 17.078 9.656 1 81.5 58 ASP B N 1
ATOM 1538 C CA . ASP B 1 58 ? 10.398 16.406 8.367 1 81.5 58 ASP B CA 1
ATOM 1539 C C . ASP B 1 58 ? 9.523 15.148 8.367 1 81.5 58 ASP B C 1
ATOM 1541 O O . ASP B 1 58 ? 9.812 14.188 7.656 1 81.5 58 ASP B O 1
ATOM 1545 N N . SER B 1 59 ? 8.461 15.305 9.266 1 87.88 59 SER B N 1
ATOM 1546 C CA . SER B 1 59 ? 7.633 14.109 9.391 1 87.88 59 SER B CA 1
ATOM 1547 C C . SER B 1 59 ? 6.188 14.398 9.008 1 87.88 59 SER B C 1
ATOM 1549 O O . SER B 1 59 ? 5.746 15.547 9.047 1 87.88 59 SER B O 1
ATOM 1551 N N . PHE B 1 60 ? 5.512 13.406 8.492 1 92.88 60 PHE B N 1
ATOM 1552 C CA . PHE B 1 60 ? 4.066 13.414 8.32 1 92.88 60 PHE B CA 1
ATOM 1553 C C . PHE B 1 60 ? 3.365 13.633 9.656 1 92.88 60 PHE B C 1
ATOM 1555 O O . PHE B 1 60 ? 3.719 13 10.656 1 92.88 60 PHE B O 1
ATOM 1562 N N . VAL B 1 61 ? 2.479 14.594 9.703 1 95.75 61 VAL B N 1
ATOM 1563 C CA . VAL B 1 61 ? 1.776 14.914 10.938 1 95.75 61 VAL B CA 1
ATOM 1564 C C . VAL B 1 61 ? 0.268 14.867 10.703 1 95.75 61 VAL B C 1
ATOM 1566 O O . VAL B 1 61 ? -0.222 15.367 9.688 1 95.75 61 VAL B O 1
ATOM 1569 N N . LEU B 1 62 ? -0.435 14.266 11.625 1 97.06 62 LEU B N 1
ATOM 1570 C CA . LEU B 1 62 ? -1.893 14.281 11.664 1 97.06 62 LEU B CA 1
ATOM 1571 C C . LEU B 1 62 ? -2.391 14.922 12.953 1 97.06 62 LEU B C 1
ATOM 1573 O O . LEU B 1 62 ? -2.033 14.484 14.047 1 97.06 62 LEU B O 1
ATOM 1577 N N . ILE B 1 63 ? -3.092 15.977 12.805 1 95.81 63 ILE B N 1
ATOM 1578 C CA . ILE B 1 63 ? -3.738 16.594 13.953 1 95.81 63 ILE B CA 1
ATOM 1579 C C . ILE B 1 63 ? -5.211 16.188 14 1 95.81 63 ILE B C 1
ATOM 1581 O O . ILE B 1 63 ? -5.953 16.422 13.047 1 95.81 63 ILE B O 1
ATOM 1585 N N . GLN B 1 64 ? -5.594 15.609 15.055 1 93.19 64 GLN B N 1
ATOM 1586 C CA . GLN B 1 64 ? -6.957 15.117 15.258 1 93.19 64 GLN B CA 1
ATOM 1587 C C . GLN B 1 64 ? -7.367 15.219 16.719 1 93.19 64 GLN B C 1
ATOM 1589 O O . GLN B 1 64 ? -6.688 14.688 17.594 1 93.19 64 GLN B O 1
ATOM 1594 N N . GLY B 1 65 ? -8.516 15.867 16.969 1 87.88 65 GLY B N 1
ATOM 1595 C CA . GLY B 1 65 ? -9.016 15.984 18.328 1 87.88 65 GLY B CA 1
ATOM 1596 C C . GLY B 1 65 ? -8.047 16.688 19.266 1 87.88 65 GLY B C 1
ATOM 1597 O O . GLY B 1 65 ? -7.832 16.25 20.391 1 87.88 65 GLY B O 1
ATOM 1598 N N . GLY B 1 66 ? -7.352 17.609 18.75 1 87.19 66 GLY B N 1
ATOM 1599 C CA . GLY B 1 66 ? -6.453 18.406 19.562 1 87.19 66 GLY B CA 1
ATOM 1600 C C . GLY B 1 66 ? -5.117 17.719 19.812 1 87.19 66 GLY B C 1
ATOM 1601 O O . GLY B 1 66 ? -4.266 18.266 20.516 1 87.19 66 GLY B O 1
ATOM 1602 N N . LYS B 1 67 ? -4.973 16.609 19.266 1 93.62 67 LYS B N 1
ATOM 1603 C CA . LYS B 1 67 ? -3.715 15.883 19.438 1 93.62 67 LYS B CA 1
ATOM 1604 C C . LYS B 1 67 ? -2.977 15.758 18.094 1 93.62 67 LYS B C 1
ATOM 1606 O O . LYS B 1 67 ? -3.605 15.633 17.047 1 93.62 67 LYS B O 1
ATOM 1611 N N . ALA B 1 68 ? -1.684 15.828 18.234 1 94.19 68 ALA B N 1
ATOM 1612 C CA . ALA B 1 68 ? -0.846 15.664 17.047 1 94.19 68 ALA B CA 1
ATOM 1613 C C . ALA B 1 68 ? -0.15 14.305 17.047 1 94.19 68 ALA B C 1
ATOM 1615 O O . ALA B 1 68 ? 0.461 13.922 18.047 1 94.19 68 ALA B O 1
ATOM 1616 N N . PHE B 1 69 ? -0.311 13.594 16.047 1 95.94 69 PHE B N 1
ATOM 1617 C CA . PHE B 1 69 ? 0.39 12.336 15.805 1 95.94 69 PHE B CA 1
ATOM 1618 C C . PHE B 1 69 ? 1.432 12.5 14.703 1 95.94 69 PHE B C 1
ATOM 1620 O O . PHE B 1 69 ? 1.228 13.258 13.758 1 95.94 69 PHE B O 1
ATOM 1627 N N . THR B 1 70 ? 2.531 11.789 14.82 1 95.25 70 THR B N 1
ATOM 1628 C CA . THR B 1 70 ? 3.605 11.953 13.852 1 95.25 70 THR B CA 1
ATOM 1629 C C . THR B 1 70 ? 4.059 10.602 13.305 1 95.25 70 THR B C 1
ATOM 1631 O O . THR B 1 70 ? 3.66 9.555 13.82 1 95.25 70 THR B O 1
ATOM 1634 N N . LYS B 1 71 ? 4.805 10.656 12.273 1 96.5 71 LYS B N 1
ATOM 1635 C CA . LYS B 1 71 ? 5.473 9.492 11.688 1 96.5 71 LYS B CA 1
ATOM 1636 C C . LYS B 1 71 ? 4.48 8.367 11.43 1 96.5 71 LYS B C 1
ATOM 1638 O O . LYS B 1 71 ? 3.438 8.578 10.805 1 96.5 71 LYS B O 1
ATOM 1643 N N . SER B 1 72 ? 4.801 7.152 11.93 1 97.5 72 SER B N 1
ATOM 1644 C CA . SER B 1 72 ? 3.986 5.992 11.578 1 97.5 72 SER B CA 1
ATOM 1645 C C . SER B 1 72 ? 2.625 6.047 12.258 1 97.5 72 SER B C 1
ATOM 1647 O O . SER B 1 72 ? 1.635 5.547 11.719 1 97.5 72 SER B O 1
ATOM 1649 N N . ASP B 1 73 ? 2.566 6.652 13.422 1 97.69 73 ASP B N 1
ATOM 1650 C CA . ASP B 1 73 ? 1.272 6.824 14.078 1 97.69 73 ASP B CA 1
ATOM 1651 C C . ASP B 1 73 ? 0.33 7.664 13.219 1 97.69 73 ASP B C 1
ATOM 1653 O O . ASP B 1 73 ? -0.846 7.328 13.062 1 97.69 73 ASP B O 1
ATOM 1657 N N . ALA B 1 74 ? 0.891 8.734 12.664 1 97.31 74 ALA B N 1
ATOM 1658 C CA . ALA B 1 74 ? 0.089 9.586 11.789 1 97.31 74 ALA B CA 1
ATOM 1659 C C . ALA B 1 74 ? -0.346 8.836 10.531 1 97.31 74 ALA B C 1
ATOM 1661 O O . ALA B 1 74 ? -1.518 8.883 10.148 1 97.31 74 ALA B O 1
ATOM 1662 N N . ALA B 1 75 ? 0.552 8.156 9.969 1 97.5 75 ALA B N 1
ATOM 1663 C CA . ALA B 1 75 ? 0.284 7.449 8.711 1 97.5 75 ALA B CA 1
ATOM 1664 C C . ALA B 1 75 ? -0.808 6.402 8.898 1 97.5 75 ALA B C 1
ATOM 1666 O O . ALA B 1 75 ? -1.766 6.352 8.117 1 97.5 75 ALA B O 1
ATOM 1667 N N . VAL B 1 76 ? -0.706 5.547 9.906 1 97.81 76 VAL B N 1
ATOM 1668 C CA . VAL B 1 76 ? -1.664 4.469 10.125 1 97.81 76 VAL B CA 1
ATOM 1669 C C . VAL B 1 76 ? -3.021 5.055 10.508 1 97.81 76 VAL B C 1
ATOM 1671 O O . VAL B 1 76 ? -4.062 4.578 10.047 1 97.81 76 VAL B O 1
ATOM 1674 N N . ARG B 1 77 ? -3.047 6.066 11.297 1 97.12 77 ARG B N 1
ATOM 1675 C CA . ARG B 1 77 ? -4.297 6.699 11.711 1 97.12 77 ARG B CA 1
ATOM 1676 C C . ARG B 1 77 ? -4.98 7.383 10.531 1 97.12 77 ARG B C 1
ATOM 1678 O O . ARG B 1 77 ? -6.207 7.418 10.445 1 97.12 77 ARG B O 1
ATOM 1685 N N . ALA B 1 78 ? -4.18 7.941 9.656 1 97.56 78 ALA B N 1
ATOM 1686 C CA . ALA B 1 78 ? -4.738 8.578 8.469 1 97.56 78 ALA B CA 1
ATOM 1687 C C . ALA B 1 78 ? -5.535 7.578 7.637 1 97.56 78 ALA B C 1
ATOM 1689 O O . ALA B 1 78 ? -6.508 7.949 6.973 1 97.56 78 ALA B O 1
ATOM 1690 N N . ALA B 1 79 ? -5.184 6.32 7.668 1 97.94 79 ALA B N 1
ATOM 1691 C CA . ALA B 1 79 ? -5.871 5.285 6.898 1 97.94 79 ALA B CA 1
ATOM 1692 C C . ALA B 1 79 ? -7.336 5.176 7.316 1 97.94 79 ALA B C 1
ATOM 1694 O O . ALA B 1 79 ? -8.188 4.816 6.504 1 97.94 79 ALA B O 1
ATOM 1695 N N . HIS B 1 80 ? -7.648 5.52 8.555 1 97.06 80 HIS B N 1
ATOM 1696 C CA . HIS B 1 80 ? -9.016 5.434 9.055 1 97.06 80 HIS B CA 1
ATOM 1697 C C . HIS B 1 80 ? -9.938 6.41 8.328 1 97.06 80 HIS B C 1
ATOM 1699 O O . HIS B 1 80 ? -11.156 6.281 8.398 1 97.06 80 HIS B O 1
ATOM 1705 N N . TYR B 1 81 ? -9.383 7.367 7.648 1 97.19 81 TYR B N 1
ATOM 1706 C CA . TYR B 1 81 ? -10.188 8.359 6.941 1 97.19 81 TYR B CA 1
ATOM 1707 C C . TYR B 1 81 ? -10.508 7.898 5.523 1 97.19 81 TYR B C 1
ATOM 1709 O O . TYR B 1 81 ? -11.273 8.547 4.812 1 97.19 81 TYR B O 1
ATOM 1717 N N . LEU B 1 82 ? -10.023 6.777 5.113 1 98.19 82 LEU B N 1
ATOM 1718 C CA . LEU B 1 82 ? -10.172 6.305 3.74 1 98.19 82 LEU B CA 1
ATOM 1719 C C . LEU B 1 82 ? -11.359 5.348 3.625 1 98.19 82 LEU B C 1
ATOM 1721 O O . LEU B 1 82 ? -11.797 4.773 4.625 1 98.19 82 LEU B O 1
ATOM 1725 N N . LYS B 1 83 ? -11.859 5.191 2.459 1 97.88 83 LYS B N 1
ATOM 1726 C CA . LYS B 1 83 ? -12.844 4.156 2.152 1 97.88 83 LYS B CA 1
ATOM 1727 C C . LYS B 1 83 ? -12.195 2.775 2.104 1 97.88 83 LYS B C 1
ATOM 1729 O O . LYS B 1 83 ? -10.977 2.664 1.943 1 97.88 83 LYS B O 1
ATOM 1734 N N . LEU B 1 84 ? -13.133 1.829 2.225 1 97.44 84 LEU B N 1
ATOM 1735 C CA . LEU B 1 84 ? -12.641 0.477 1.979 1 97.44 84 LEU B CA 1
ATOM 1736 C C . LEU B 1 84 ? -12.289 0.286 0.508 1 97.44 84 LEU B C 1
ATOM 1738 O O . LEU B 1 84 ? -12.953 0.847 -0.37 1 97.44 84 LEU B O 1
ATOM 1742 N N . PRO B 1 85 ? -11.195 -0.387 0.104 1 97.56 85 PRO B N 1
ATOM 1743 C CA . PRO B 1 85 ? -10.406 -1.282 0.952 1 97.56 85 PRO B CA 1
ATOM 1744 C C . PRO B 1 85 ? -9.211 -0.582 1.602 1 97.56 85 PRO B C 1
ATOM 1746 O O . PRO B 1 85 ? -8.531 -1.168 2.449 1 97.56 85 PRO B O 1
ATOM 1749 N N . TYR B 1 86 ? -9.062 0.677 1.291 1 98.12 86 TYR B N 1
ATOM 1750 C CA . TYR B 1 86 ? -7.824 1.349 1.682 1 98.12 86 TYR B CA 1
ATOM 1751 C C . TYR B 1 86 ? -7.797 1.609 3.184 1 98.12 86 TYR B C 1
ATOM 1753 O O . TYR B 1 86 ? -6.723 1.679 3.787 1 98.12 86 TYR B O 1
ATOM 1761 N N . ARG B 1 87 ? -8.969 1.645 3.863 1 98.06 87 ARG B N 1
ATOM 1762 C CA . ARG B 1 87 ? -9.086 1.804 5.309 1 98.06 87 ARG B CA 1
ATOM 1763 C C . ARG B 1 87 ? -8.43 0.637 6.043 1 98.06 87 ARG B C 1
ATOM 1765 O O . ARG B 1 87 ? -7.98 0.785 7.18 1 98.06 87 ARG B O 1
ATOM 1772 N N . LEU B 1 88 ? -8.234 -0.521 5.414 1 98.06 88 LEU B N 1
ATOM 1773 C CA . LEU B 1 88 ? -7.684 -1.725 6.023 1 98.06 88 LEU B CA 1
ATOM 1774 C C . LEU B 1 88 ? -6.199 -1.546 6.328 1 98.06 88 LEU B C 1
ATOM 1776 O O . LEU B 1 88 ? -5.621 -2.312 7.102 1 98.06 88 LEU B O 1
ATOM 1780 N N . ALA B 1 89 ? -5.578 -0.521 5.727 1 97.5 89 ALA B N 1
ATOM 1781 C CA . ALA B 1 89 ? -4.188 -0.22 6.059 1 97.5 89 ALA B CA 1
ATOM 1782 C C . ALA B 1 89 ? -4.043 0.13 7.539 1 97.5 89 ALA B C 1
ATOM 1784 O O . ALA B 1 89 ? -2.951 0.038 8.102 1 97.5 89 ALA B O 1
ATOM 1785 N N . ALA B 1 90 ? -5.148 0.495 8.195 1 97.75 90 ALA B N 1
ATOM 1786 C CA . ALA B 1 90 ? -5.145 0.844 9.617 1 97.75 90 ALA B CA 1
ATOM 1787 C C . ALA B 1 90 ? -4.754 -0.357 10.477 1 97.75 90 ALA B C 1
ATOM 1789 O O . ALA B 1 90 ? -4.324 -0.196 11.617 1 97.75 90 ALA B O 1
ATOM 1790 N N . VAL B 1 91 ? -4.84 -1.579 9.969 1 97.5 91 VAL B N 1
ATOM 1791 C CA . VAL B 1 91 ? -4.453 -2.797 10.672 1 97.5 91 VAL B CA 1
ATOM 1792 C C . VAL B 1 91 ? -2.949 -2.781 10.945 1 97.5 91 VAL B C 1
ATOM 1794 O O . VAL B 1 91 ? -2.471 -3.463 11.852 1 97.5 91 VAL B O 1
ATOM 1797 N N . GLY B 1 92 ? -2.236 -1.92 10.188 1 97.19 92 GLY B N 1
ATOM 1798 C CA . GLY B 1 92 ? -0.812 -1.741 10.422 1 97.19 92 GLY B CA 1
ATOM 1799 C C . GLY B 1 92 ? -0.492 -1.288 11.836 1 97.19 92 GLY B C 1
ATOM 1800 O O . GLY B 1 92 ? 0.648 -1.407 12.289 1 97.19 92 GLY B O 1
ATOM 1801 N N . ILE B 1 93 ? -1.494 -0.839 12.547 1 97.38 93 ILE B N 1
ATOM 1802 C CA . ILE B 1 93 ? -1.313 -0.373 13.914 1 97.38 93 ILE B CA 1
ATOM 1803 C C . ILE B 1 93 ? -0.841 -1.528 14.797 1 97.38 93 ILE B C 1
ATOM 1805 O O . ILE B 1 93 ? -0.287 -1.309 15.875 1 97.38 93 ILE B O 1
ATOM 1809 N N . ILE B 1 94 ? -1.053 -2.797 14.375 1 97.44 94 ILE B N 1
ATOM 1810 C CA . ILE B 1 94 ? -0.7 -3.99 15.141 1 97.44 94 ILE B CA 1
ATOM 1811 C C . ILE B 1 94 ? 0.818 -4.152 15.172 1 97.44 94 ILE B C 1
ATOM 1813 O O . ILE B 1 94 ? 1.369 -4.699 16.125 1 97.44 94 ILE B O 1
ATOM 1817 N N . VAL B 1 95 ? 1.538 -3.699 14.133 1 97.88 95 VAL B N 1
ATOM 1818 C CA . VAL B 1 95 ? 2.998 -3.721 14.117 1 97.88 95 VAL B CA 1
ATOM 1819 C C . VAL B 1 95 ? 3.541 -2.807 15.211 1 97.88 95 VAL B C 1
ATOM 1821 O O . VAL B 1 95 ? 3.146 -1.642 15.305 1 97.88 95 VAL B O 1
ATOM 1824 N N . PRO B 1 96 ? 4.418 -3.348 16.016 1 98.44 96 PRO B N 1
ATOM 1825 C CA . PRO B 1 96 ? 4.938 -2.516 17.109 1 98.44 96 PRO B CA 1
ATOM 1826 C C . PRO B 1 96 ? 5.516 -1.192 16.609 1 98.44 96 PRO B C 1
ATOM 1828 O O . PRO B 1 96 ? 6.18 -1.156 15.57 1 98.44 96 PRO B O 1
ATOM 1831 N N . ARG B 1 97 ? 5.285 -0.119 17.359 1 98.06 97 ARG B N 1
ATOM 1832 C CA . ARG B 1 97 ? 5.605 1.248 16.953 1 98.06 97 ARG B CA 1
ATOM 1833 C C . ARG B 1 97 ? 7.086 1.388 16.609 1 98.06 97 ARG B C 1
ATOM 1835 O O . ARG B 1 97 ? 7.441 2.014 15.609 1 98.06 97 ARG B O 1
ATOM 1842 N N . PRO B 1 98 ? 8.039 0.809 17.391 1 98.44 98 PRO B N 1
ATOM 1843 C CA . PRO B 1 98 ? 9.445 0.974 17.016 1 98.44 98 PRO B CA 1
ATOM 1844 C C . PRO B 1 98 ? 9.758 0.44 15.625 1 98.44 98 PRO B C 1
ATOM 1846 O O . PRO B 1 98 ? 10.594 1.002 14.914 1 98.44 98 PRO B O 1
ATOM 1849 N N . ILE B 1 99 ? 9.055 -0.572 15.266 1 98.44 99 ILE B N 1
ATOM 1850 C CA . ILE B 1 99 ? 9.289 -1.171 13.953 1 98.44 99 ILE B CA 1
ATOM 1851 C C . ILE B 1 99 ? 8.648 -0.303 12.875 1 98.44 99 ILE B C 1
ATOM 1853 O O . ILE B 1 99 ? 9.289 0.007 11.859 1 98.44 99 ILE B O 1
ATOM 1857 N N . ARG B 1 100 ? 7.414 0.067 13.141 1 97.62 100 ARG B N 1
ATOM 1858 C CA . ARG B 1 100 ? 6.758 0.948 12.18 1 97.62 100 ARG B CA 1
ATOM 1859 C C . ARG B 1 100 ? 7.555 2.23 11.977 1 97.62 100 ARG B C 1
ATOM 1861 O O . ARG B 1 100 ? 7.715 2.697 10.844 1 97.62 100 ARG B O 1
ATOM 1868 N N . ASN B 1 101 ? 8.039 2.775 13.07 1 98 101 ASN B N 1
ATOM 1869 C CA . ASN B 1 101 ? 8.805 4.016 12.984 1 98 101 ASN B CA 1
ATOM 1870 C C . ASN B 1 101 ? 10.102 3.82 12.211 1 98 101 ASN B C 1
ATOM 1872 O O . ASN B 1 101 ? 10.523 4.699 11.461 1 98 101 ASN B O 1
ATOM 1876 N N . LYS B 1 102 ? 10.734 2.729 12.406 1 98.12 102 LYS B N 1
ATOM 1877 C CA . LYS B 1 102 ? 11.953 2.465 11.648 1 98.12 102 LYS B CA 1
ATOM 1878 C C . LYS B 1 102 ? 11.672 2.406 10.156 1 98.12 102 LYS B C 1
ATOM 1880 O O . LYS B 1 102 ? 12.422 2.975 9.352 1 98.12 102 LYS B O 1
ATOM 1885 N N . VAL B 1 103 ? 10.641 1.689 9.789 1 98.19 103 VAL B N 1
ATOM 1886 C CA . VAL B 1 103 ? 10.242 1.601 8.383 1 98.19 103 VAL B CA 1
ATOM 1887 C C . VAL B 1 103 ? 9.898 2.99 7.855 1 98.19 103 VAL B C 1
ATOM 1889 O O . VAL B 1 103 ? 10.359 3.385 6.781 1 98.19 103 VAL B O 1
ATOM 1892 N N . TYR B 1 104 ? 9.125 3.666 8.648 1 97.62 104 TYR B N 1
ATOM 1893 C CA . TYR B 1 104 ? 8.742 5.016 8.258 1 97.62 104 TYR B CA 1
ATOM 1894 C C . TYR B 1 104 ? 9.969 5.895 8.031 1 97.62 104 TYR B C 1
ATOM 1896 O O . TYR B 1 104 ? 10.078 6.559 7 1 97.62 104 TYR B O 1
ATOM 1904 N N . GLU B 1 105 ? 10.781 5.949 8.961 1 97.69 105 GLU B N 1
ATOM 1905 C CA . GLU B 1 105 ? 11.953 6.816 8.906 1 97.69 105 GLU B CA 1
ATOM 1906 C C . GLU B 1 105 ? 12.859 6.449 7.738 1 97.69 105 GLU B C 1
ATOM 1908 O O . GLU B 1 105 ? 13.461 7.324 7.113 1 97.69 105 GLU B O 1
ATOM 1913 N N . TYR B 1 106 ? 12.977 5.172 7.484 1 97.88 106 TYR B N 1
ATOM 1914 C CA . TYR B 1 106 ? 13.758 4.73 6.336 1 97.88 106 TYR B CA 1
ATOM 1915 C C . TYR B 1 106 ? 13.188 5.285 5.039 1 97.88 106 TYR B C 1
ATOM 1917 O O . TYR B 1 106 ? 13.922 5.797 4.195 1 97.88 106 TYR B O 1
ATOM 1925 N N . ILE B 1 107 ? 11.891 5.211 4.871 1 97.75 107 ILE B N 1
ATOM 1926 C CA . ILE B 1 107 ? 11.219 5.746 3.689 1 97.75 107 ILE B CA 1
ATOM 1927 C C . ILE B 1 107 ? 11.375 7.262 3.65 1 97.75 107 ILE B C 1
ATOM 1929 O O . ILE B 1 107 ? 11.719 7.828 2.611 1 97.75 107 ILE B O 1
ATOM 1933 N N . ALA B 1 108 ? 11.094 7.871 4.766 1 96.81 108 ALA B N 1
ATOM 1934 C CA . ALA B 1 108 ? 11.172 9.328 4.855 1 96.81 108 ALA B CA 1
ATOM 1935 C C . ALA B 1 108 ? 12.562 9.828 4.477 1 96.81 108 ALA B C 1
ATOM 1937 O O . ALA B 1 108 ? 12.695 10.82 3.752 1 96.81 108 ALA B O 1
ATOM 1938 N N . ARG B 1 109 ? 13.547 9.133 4.918 1 96.5 109 ARG B N 1
ATOM 1939 C CA . ARG B 1 109 ? 14.93 9.539 4.676 1 96.5 109 ARG B CA 1
ATOM 1940 C C . ARG B 1 109 ? 15.297 9.391 3.203 1 96.5 109 ARG B C 1
ATOM 1942 O O . ARG B 1 109 ? 16.141 10.125 2.693 1 96.5 109 ARG B O 1
ATOM 1949 N N . ASN B 1 110 ? 14.688 8.484 2.529 1 97.38 110 ASN B N 1
ATOM 1950 C CA . ASN B 1 110 ? 15.062 8.18 1.15 1 97.38 110 ASN B CA 1
ATOM 1951 C C . ASN B 1 110 ? 13.984 8.633 0.167 1 97.38 110 ASN B C 1
ATOM 1953 O O . ASN B 1 110 ? 14.055 8.32 -1.021 1 97.38 110 ASN B O 1
ATOM 1957 N N . ARG B 1 111 ? 13.078 9.43 0.617 1 96.44 111 ARG B N 1
ATOM 1958 C CA . ARG B 1 111 ? 11.906 9.781 -0.172 1 96.44 111 ARG B CA 1
ATOM 1959 C C . ARG B 1 111 ? 12.297 10.586 -1.407 1 96.44 111 ARG B C 1
ATOM 1961 O O . ARG B 1 111 ? 11.734 10.391 -2.486 1 96.44 111 ARG B O 1
ATOM 1968 N N . TYR B 1 112 ? 13.219 11.414 -1.293 1 95.5 112 TYR B N 1
ATOM 1969 C CA . TYR B 1 112 ? 13.617 12.227 -2.436 1 95.5 112 TYR B CA 1
ATOM 1970 C C . TYR B 1 112 ? 14.383 11.391 -3.455 1 95.5 112 TYR B C 1
ATOM 1972 O O . TYR B 1 112 ? 14.242 11.594 -4.664 1 95.5 112 TYR B O 1
ATOM 1980 N N . LYS B 1 113 ? 15.141 10.461 -2.893 1 97 113 LYS B N 1
ATOM 1981 C CA . LYS B 1 113 ? 15.891 9.578 -3.777 1 97 113 LYS B CA 1
ATOM 1982 C C . LYS B 1 113 ? 14.945 8.68 -4.582 1 97 113 LYS B C 1
ATOM 1984 O O . LYS B 1 113 ? 15.156 8.469 -5.777 1 97 113 LYS B O 1
ATOM 1989 N N . TRP B 1 114 ? 13.914 8.25 -3.994 1 96.81 114 TRP B N 1
ATOM 1990 C CA . TRP B 1 114 ? 13.039 7.262 -4.609 1 96.81 114 TRP B CA 1
ATOM 1991 C C . TRP B 1 114 ? 11.938 7.938 -5.41 1 96.81 114 TRP B C 1
ATOM 1993 O O . TRP B 1 114 ? 11.523 7.434 -6.461 1 96.81 114 TRP B O 1
ATOM 2003 N N . PHE B 1 115 ? 11.508 9.125 -5 1 96.19 115 PHE B N 1
ATOM 2004 C CA . PHE B 1 115 ? 10.273 9.625 -5.582 1 96.19 115 PHE B CA 1
ATOM 2005 C C . PHE B 1 115 ? 10.477 11.016 -6.168 1 96.19 115 PHE B C 1
ATOM 2007 O O . PHE B 1 115 ? 9.617 11.531 -6.891 1 96.19 115 PHE B O 1
ATOM 2014 N N . GLY B 1 116 ? 11.523 11.578 -5.797 1 94.75 116 GLY B N 1
ATOM 2015 C CA . GLY B 1 116 ? 11.844 12.883 -6.34 1 94.75 116 GLY B CA 1
ATOM 2016 C C . GLY B 1 116 ? 11.141 14.023 -5.621 1 94.75 116 GLY B C 1
ATOM 2017 O O . GLY B 1 116 ? 10.422 13.797 -4.645 1 94.75 116 GLY B O 1
ATOM 2018 N N . LYS B 1 117 ? 11.508 15.18 -6.012 1 92 117 LYS B N 1
ATOM 2019 C CA . LYS B 1 117 ? 10.961 16.406 -5.43 1 92 117 LYS B CA 1
ATOM 2020 C C . LYS B 1 117 ? 10.414 17.328 -6.516 1 92 117 LYS B C 1
ATOM 2022 O O . LYS B 1 117 ? 10.875 17.297 -7.66 1 92 117 LYS B O 1
ATOM 2027 N N . LYS B 1 118 ? 9.344 17.953 -6.113 1 86.5 118 LYS B N 1
ATOM 2028 C CA . LYS B 1 118 ? 8.836 19.016 -6.973 1 86.5 118 LYS B CA 1
ATOM 2029 C C . LYS B 1 118 ? 9.422 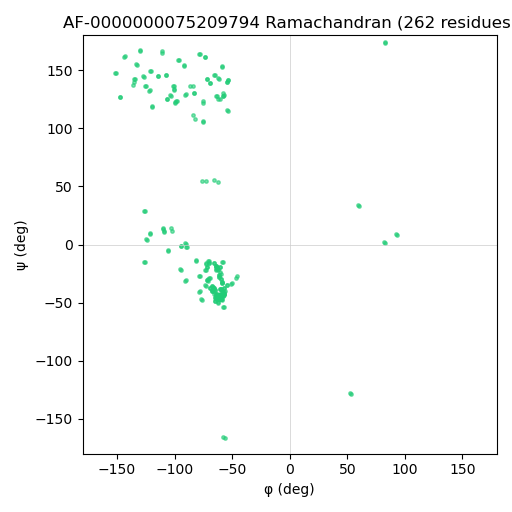20.359 -6.578 1 86.5 118 LYS B C 1
ATOM 2031 O O . LYS B 1 118 ? 9.906 20.531 -5.457 1 86.5 118 LYS B O 1
ATOM 2036 N N . ASP B 1 119 ? 9.453 21.188 -7.594 1 76.69 119 ASP B N 1
ATOM 2037 C CA . ASP B 1 119 ? 10.023 22.516 -7.363 1 76.69 119 ASP B CA 1
ATOM 2038 C C . ASP B 1 119 ? 9.148 23.328 -6.41 1 76.69 119 ASP B C 1
ATOM 2040 O O . ASP B 1 119 ? 9.664 24.141 -5.633 1 76.69 119 ASP B O 1
ATOM 2044 N N . GLU B 1 120 ? 7.879 23.156 -6.637 1 70.06 1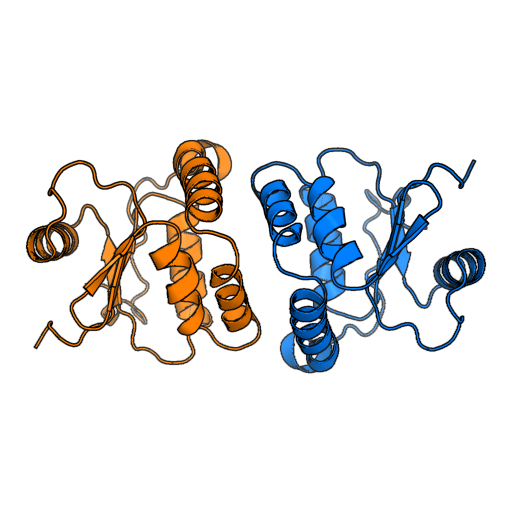20 GLU B N 1
ATOM 2045 C CA . GLU B 1 120 ? 6.969 23.859 -5.738 1 70.06 120 GLU B CA 1
ATOM 2046 C C . GLU B 1 120 ? 5.855 22.938 -5.25 1 70.06 120 GLU B C 1
ATOM 2048 O O . GLU B 1 120 ? 5.57 21.922 -5.871 1 70.06 120 GLU B O 1
ATOM 2053 N N . CYS B 1 121 ? 5.414 23.391 -4.105 1 66.56 121 CYS B N 1
A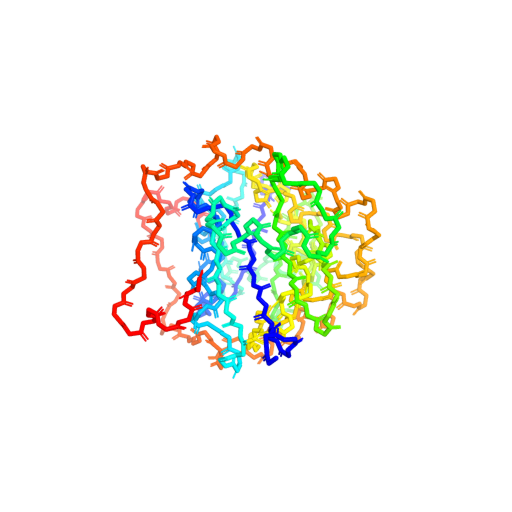TOM 2054 C CA . CYS B 1 121 ? 4.32 22.625 -3.518 1 66.56 121 CYS B CA 1
ATOM 2055 C C . CYS B 1 121 ? 3.166 22.484 -4.504 1 66.56 121 CYS B C 1
ATOM 2057 O O . CYS B 1 121 ? 2.906 23.375 -5.297 1 66.56 121 CYS B O 1
ATOM 2059 N N . MET B 1 122 ? 2.537 21.297 -4.551 1 64.12 122 MET B N 1
ATOM 2060 C CA . MET B 1 122 ? 1.37 21.078 -5.402 1 64.12 122 MET B CA 1
ATOM 2061 C C . MET B 1 122 ? 0.289 22.125 -5.125 1 64.12 122 MET B C 1
ATOM 2063 O O . MET B 1 122 ? -0.07 22.359 -3.969 1 64.12 122 MET B O 1
ATOM 2067 N N . LEU B 1 123 ? 0.051 22.891 -6.074 1 66.38 123 LEU B N 1
ATOM 2068 C CA . LEU B 1 123 ? -1.104 23.766 -5.98 1 66.38 123 LEU B CA 1
ATOM 2069 C C . LEU B 1 123 ? -2.4 23 -6.199 1 66.38 123 LEU B C 1
ATOM 2071 O O . LEU B 1 123 ? -2.545 22.281 -7.195 1 66.38 123 LEU B O 1
ATOM 2075 N N . PRO B 1 124 ? -3.217 23.094 -5.18 1 74.19 124 PRO B N 1
ATOM 2076 C CA . PRO B 1 124 ? -4.473 22.359 -5.352 1 74.19 124 PRO B CA 1
ATOM 2077 C C . PRO B 1 124 ? -5.289 22.859 -6.543 1 74.19 124 PRO B C 1
ATOM 2079 O O . PRO B 1 124 ? -5.184 24.031 -6.922 1 74.19 124 PRO B O 1
ATOM 2082 N N . SER B 1 125 ? -5.895 21.969 -7.195 1 78.88 125 SER B N 1
ATOM 2083 C CA . SER B 1 125 ? -6.898 22.391 -8.172 1 78.88 125 SER B CA 1
ATOM 2084 C C . SER B 1 125 ? -8.008 23.203 -7.516 1 78.88 125 SER B C 1
ATOM 2086 O O . SER B 1 125 ? -8.195 23.141 -6.297 1 78.88 125 SER B O 1
ATOM 2088 N N . PRO B 1 126 ? -8.594 24.016 -8.312 1 80.94 126 PRO B N 1
ATOM 2089 C CA . PRO B 1 126 ? -9.641 24.891 -7.766 1 80.94 126 PRO B CA 1
ATOM 2090 C C . PRO B 1 126 ? -10.688 24.109 -6.965 1 80.94 126 PRO B C 1
ATOM 2092 O O . PRO B 1 126 ? -11.203 24.609 -5.965 1 80.94 126 PRO B O 1
ATOM 2095 N N . ASP B 1 127 ? -11.008 22.906 -7.328 1 83.38 127 ASP B N 1
ATOM 2096 C CA . ASP B 1 127 ? -12.086 22.125 -6.719 1 83.38 127 ASP B CA 1
ATOM 2097 C C . ASP B 1 127 ? -11.695 21.656 -5.316 1 83.38 127 ASP B C 1
ATOM 2099 O O . ASP B 1 127 ? -12.57 21.391 -4.488 1 83.38 127 ASP B O 1
ATOM 2103 N N . ILE B 1 128 ? -10.43 21.688 -5.121 1 85.56 128 ILE B N 1
ATOM 2104 C CA . ILE B 1 128 ? -10.023 21.188 -3.811 1 85.56 128 ILE B CA 1
ATOM 2105 C C . ILE B 1 128 ? -9.273 22.266 -3.047 1 85.56 128 ILE B C 1
ATOM 2107 O O . ILE B 1 128 ? -8.742 22.016 -1.964 1 85.56 128 ILE B O 1
ATOM 2111 N N . LYS B 1 129 ? -9.242 23.438 -3.502 1 87.75 129 LYS B N 1
ATOM 2112 C CA . LYS B 1 129 ? -8.484 24.531 -2.92 1 87.75 129 LYS B CA 1
ATOM 2113 C C . LYS B 1 129 ? -8.906 24.797 -1.476 1 87.75 129 LYS B C 1
ATOM 2115 O O . LYS B 1 129 ? -8.07 25.125 -0.627 1 87.75 129 LYS B O 1
ATOM 2120 N N . GLU B 1 130 ? -10.156 24.578 -1.192 1 88.75 130 GLU B N 1
ATOM 2121 C CA . GLU B 1 130 ? -10.68 24.875 0.138 1 88.75 130 GLU B CA 1
ATOM 2122 C C . GLU B 1 130 ? -10.18 23.859 1.165 1 88.75 130 GLU B C 1
ATOM 2124 O O . GLU B 1 130 ? -10.273 24.094 2.371 1 88.75 130 GLU B O 1
ATOM 2129 N N . ARG B 1 131 ? -9.68 22.75 0.683 1 92.31 131 ARG B N 1
ATOM 2130 C CA . ARG B 1 131 ? -9.188 21.719 1.577 1 92.31 131 ARG B CA 1
ATOM 2131 C C . ARG B 1 131 ? -7.777 22.031 2.064 1 92.31 131 ARG B C 1
ATOM 2133 O O . ARG B 1 131 ? -7.289 21.422 3.01 1 92.31 131 ARG B O 1
ATOM 2140 N N . PHE B 1 132 ? -7.211 22.969 1.394 1 91.56 132 PHE B N 1
ATOM 2141 C CA . PHE B 1 132 ? -5.848 23.344 1.739 1 91.56 132 PHE B CA 1
ATOM 2142 C C . PHE B 1 132 ? -5.828 24.656 2.525 1 91.56 132 PHE B C 1
ATOM 2144 O O . PHE B 1 132 ? -6.426 25.641 2.105 1 91.56 132 PHE B O 1
ATOM 2151 N N . ILE B 1 133 ? -5.121 24.5 3.619 1 89.5 133 ILE B N 1
ATOM 2152 C CA . ILE B 1 133 ? -5.156 25.672 4.504 1 89.5 133 ILE B CA 1
ATOM 2153 C C . ILE B 1 133 ? -3.732 26.156 4.762 1 89.5 133 ILE B C 1
ATOM 2155 O O . ILE B 1 133 ? -2.773 25.391 4.652 1 89.5 133 ILE B O 1
#